Protein 1MTP (pdb70)

Radius of gyration: 20.36 Å; Cα contacts (8 Å, |Δi|>4): 878; chains: 2; bounding box: 37×37×62 Å

Organism: Thermobifida fusca (strain YX) (NCBI:txid269800)

CATH classification: 3.30.497.10 (+1 more: 2.30.39.10)

Structure (mmCIF, N/CA/C/O backbone):
data_1MTP
#
_entry.id   1MTP
#
_cell.length_a   41.936
_cell.length_b   65.595
_cell.length_c   124.737
_cell.angle_alpha   90.00
_cell.angle_beta   90.00
_cell.angle_gamma   90.00
#
_symmetry.space_group_name_H-M   'P 21 21 21'
#
loop_
_entity.id
_entity.type
_entity.pdbx_description
1 polymer 'Serine Proteinase Inhibitor (SERPIN), Chain A'
2 polymer 'Serine Proteinase Inhibitor (SERPIN), Chain B'
3 water water
#
loop_
_atom_site.group_PDB
_atom_site.id
_atom_site.type_symbol
_atom_site.label_atom_id
_atom_site.label_alt_id
_atom_site.label_comp_id
_atom_site.label_asym_id
_atom_site.label_entity_id
_atom_site.label_seq_id
_atom_site.pdbx_PDB_ins_code
_atom_site.Cartn_x
_atom_site.Cartn_y
_atom_site.Cartn_z
_atom_site.occupancy
_atom_site.B_iso_or_equiv
_atom_site.auth_seq_id
_atom_site.auth_comp_id
_atom_site.auth_asym_id
_atom_site.auth_atom_id
_atom_site.pdbx_PDB_model_num
ATOM 1 N N . GLY A 1 3 ? 8.761 54.206 28.725 1.00 31.93 5 GLY A N 1
ATOM 2 C CA . GLY A 1 3 ? 9.197 53.473 27.505 1.00 29.09 5 GLY A CA 1
ATOM 3 C C . GLY A 1 3 ? 10.549 52.808 27.674 1.00 27.99 5 GLY A C 1
ATOM 4 O O . GLY A 1 3 ? 11.233 53.020 28.674 1.00 29.46 5 GLY A O 1
ATOM 5 N N .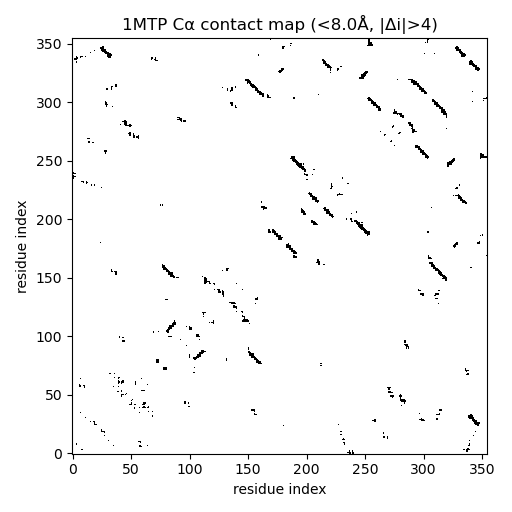 GLY A 1 4 ? 10.933 51.996 26.695 1.00 25.43 6 GLY A N 1
ATOM 6 C CA . GLY A 1 4 ? 12.212 51.316 26.762 1.00 21.35 6 GLY A CA 1
ATOM 7 C C . GLY A 1 4 ? 13.331 52.140 26.150 1.00 18.54 6 GLY A C 1
ATOM 8 O O . GLY A 1 4 ? 13.092 53.010 25.310 1.00 18.27 6 GLY A O 1
ATOM 9 N N . PHE A 1 5 ? 14.559 51.862 26.568 1.00 15.42 7 PHE A N 1
ATOM 10 C CA . PHE A 1 5 ? 15.719 52.579 26.061 1.00 13.87 7 PHE A CA 1
ATOM 11 C C . PHE A 1 5 ? 16.251 51.970 24.772 1.00 13.84 7 PHE A C 1
ATOM 12 O O . PHE A 1 5 ? 17.199 52.484 24.177 1.00 15.36 7 PHE A O 1
ATOM 20 N N . LEU A 1 6 ? 15.635 50.879 24.337 1.00 12.54 8 LEU A N 1
ATOM 21 C CA . LEU A 1 6 ? 16.058 50.209 23.114 1.00 11.24 8 LEU A CA 1
ATOM 22 C C . LEU A 1 6 ? 14.990 50.305 22.028 1.00 11.25 8 LEU A C 1
ATOM 23 O O . LEU A 1 6 ? 13.798 50.357 22.326 1.00 12.40 8 LEU A O 1
ATOM 28 N N . ARG A 1 7 ? 15.427 50.348 20.773 1.00 10.14 9 ARG A N 1
ATOM 29 C CA . ARG A 1 7 ? 14.500 50.400 19.648 1.00 11.03 9 ARG A CA 1
ATOM 30 C C . ARG A 1 7 ? 13.648 49.138 19.772 1.00 11.33 9 ARG A C 1
ATOM 31 O O . ARG A 1 7 ? 14.179 48.029 19.837 1.00 11.19 9 ARG A O 1
ATOM 39 N N . ASP A 1 8 ? 12.329 49.312 19.810 1.00 11.76 10 ASP A N 1
ATOM 40 C CA . ASP A 1 8 ? 11.411 48.191 19.981 1.00 12.96 10 ASP A CA 1
ATOM 41 C C . ASP A 1 8 ? 11.627 46.961 19.101 1.00 10.56 10 ASP A C 1
ATOM 42 O O . ASP A 1 8 ? 11.792 45.856 19.625 1.00 11.83 10 ASP A O 1
ATOM 47 N N . ASP A 1 9 ? 11.628 47.125 17.780 1.00 10.31 11 ASP A N 1
ATOM 48 C CA . ASP A 1 9 ? 11.807 45.952 16.930 1.00 9.83 11 ASP A CA 1
ATOM 49 C C . ASP A 1 9 ? 13.160 45.281 17.128 1.00 9.46 11 ASP A C 1
ATOM 50 O O . ASP A 1 9 ? 13.274 44.060 16.997 1.00 9.11 11 ASP A O 1
ATOM 55 N N . HIS A 1 10 ? 14.171 46.072 17.474 1.00 9.51 12 HIS A N 1
ATOM 56 C CA . HIS A 1 10 ? 15.515 45.548 17.702 1.00 9.18 12 HIS A CA 1
ATOM 57 C C . HIS A 1 10 ? 15.547 44.738 19.002 1.00 9.55 12 HIS A C 1
ATOM 58 O O . HIS A 1 10 ? 16.181 43.686 19.070 1.00 9.71 12 HIS A O 1
ATOM 65 N N . LEU A 1 11 ? 14.854 45.228 20.028 1.00 9.22 13 LEU A N 1
ATOM 66 C CA . LEU A 1 11 ? 14.797 44.529 21.309 1.00 9.68 13 LEU A CA 1
ATOM 67 C C . LEU A 1 11 ? 14.058 43.203 21.157 1.00 9.91 13 LEU A C 1
ATOM 68 O O . LEU A 1 11 ? 14.479 42.180 21.699 1.00 9.44 13 LEU A O 1
ATOM 73 N N . GLU A 1 12 ? 12.950 43.223 20.423 1.00 10.14 14 GLU A N 1
ATOM 74 C CA . GLU A 1 12 ? 12.177 42.004 20.198 1.00 11.45 14 GLU A CA 1
ATOM 75 C C . GLU A 1 12 ? 13.049 40.991 19.459 1.00 10.77 14 GLU A C 1
ATOM 76 O O . GLU A 1 12 ? 13.114 39.818 19.831 1.00 11.96 14 GLU A O 1
ATOM 82 N N . PHE A 1 13 ? 13.719 41.454 18.408 1.00 10.30 15 PHE A N 1
ATOM 83 C CA . PHE A 1 13 ? 14.610 40.605 17.624 1.00 9.16 15 PHE A CA 1
ATOM 84 C C . PHE A 1 13 ? 15.684 39.986 18.521 1.00 9.08 15 PHE A C 1
ATOM 85 O O . PHE A 1 13 ? 15.909 38.774 18.507 1.00 8.89 15 PHE A O 1
ATOM 93 N N . ALA A 1 14 ? 16.346 40.837 19.297 1.00 9.70 16 ALA A N 1
ATOM 94 C CA . ALA A 1 14 ? 17.419 40.402 20.181 1.00 9.81 16 ALA A CA 1
ATOM 95 C C . ALA A 1 14 ? 17.017 39.335 21.190 1.00 9.42 16 ALA A C 1
ATOM 96 O O . ALA A 1 14 ? 17.683 38.302 21.299 1.00 10.10 16 ALA A O 1
ATOM 98 N N . LEU A 1 15 ? 15.942 39.576 21.935 1.00 10.00 17 LEU A N 1
ATOM 99 C CA . LEU A 1 15 ? 15.516 38.605 22.934 1.00 10.11 17 LEU A CA 1
ATOM 100 C C . LEU A 1 15 ? 14.860 37.365 22.341 1.00 10.58 17 LEU A C 1
ATOM 101 O O . LEU A 1 15 ? 14.777 36.331 23.000 1.00 11.78 17 LEU A O 1
ATOM 106 N N . HIS A 1 16 ? 14.396 37.466 21.100 1.00 10.44 18 HIS A N 1
ATOM 107 C CA . HIS A 1 16 ? 13.818 36.314 20.416 1.00 11.18 18 HIS A CA 1
ATOM 108 C C . HIS A 1 16 ? 14.984 35.351 20.183 1.00 11.19 18 HIS A C 1
ATOM 109 O O . HIS A 1 16 ? 14.954 34.199 20.619 1.00 11.05 18 HIS A O 1
ATOM 116 N N . LEU A 1 17 ? 16.021 35.831 19.503 1.00 10.87 19 LEU A N 1
ATOM 117 C CA . LEU A 1 17 ? 17.177 34.986 19.234 1.00 10.94 19 LEU A CA 1
ATOM 118 C C . LEU A 1 17 ? 17.904 34.585 20.508 1.00 9.93 19 LEU A C 1
ATOM 119 O O . LEU A 1 17 ? 18.386 33.458 20.621 1.00 10.46 19 LEU A O 1
ATOM 124 N N . HIS A 1 18 ? 17.986 35.501 21.468 1.00 11.01 20 HIS A N 1
ATOM 125 C CA . HIS A 1 18 ? 18.683 35.189 22.703 1.00 11.05 20 HIS A CA 1
ATOM 126 C C . HIS A 1 18 ? 18.061 33.990 23.400 1.00 11.01 20 HIS A C 1
ATOM 127 O O . HIS A 1 18 ? 18.774 33.133 23.920 1.00 11.52 20 HIS A O 1
ATOM 134 N N . ARG A 1 19 ? 16.733 33.936 23.406 1.00 10.74 21 ARG A N 1
ATOM 135 C CA . ARG A 1 19 ? 16.014 32.835 24.035 1.00 11.57 21 ARG A CA 1
ATOM 136 C C . ARG A 1 19 ? 16.391 31.511 23.374 1.00 11.87 21 ARG A C 1
ATOM 137 O O . ARG A 1 19 ? 16.673 30.531 24.058 1.00 11.08 21 ARG A O 1
ATOM 145 N N . ARG A 1 20 ? 16.406 31.488 22.044 1.00 10.70 22 ARG A N 1
ATOM 146 C CA . ARG A 1 20 ? 16.755 30.270 21.317 1.00 11.23 22 ARG A CA 1
ATOM 147 C C . ARG A 1 20 ? 18.198 29.860 21.581 1.00 11.63 22 ARG A C 1
ATOM 148 O O . ARG A 1 20 ? 18.499 28.675 21.712 1.00 11.62 22 ARG A O 1
ATOM 156 N N . LEU A 1 21 ? 19.091 30.840 21.655 1.00 11.47 23 LEU A N 1
ATOM 157 C CA . LEU A 1 21 ? 20.497 30.559 21.912 1.00 12.08 23 LEU A CA 1
ATOM 158 C C . LEU A 1 21 ? 20.674 29.984 23.312 1.00 12.41 23 LEU A C 1
ATOM 159 O O . LEU A 1 21 ? 21.391 29.002 23.505 1.00 12.59 23 LEU A O 1
ATOM 164 N N . ALA A 1 22 ? 20.007 30.594 24.286 1.00 11.29 24 ALA A N 1
ATOM 165 C CA . ALA A 1 22 ? 20.105 30.148 25.672 1.00 12.84 24 ALA A CA 1
ATOM 166 C C . ALA A 1 22 ? 19.543 28.746 25.883 1.00 13.65 24 ALA A C 1
ATOM 167 O O . ALA A 1 22 ? 20.085 27.970 26.669 1.00 14.23 24 ALA A O 1
ATOM 169 N N . GLU A 1 23 ? 18.461 28.422 25.181 1.00 13.47 25 GLU A N 1
ATOM 170 C CA . GLU A 1 23 ? 17.836 27.110 25.319 1.00 15.07 25 GLU A CA 1
ATOM 171 C C . GLU A 1 23 ? 18.631 26.009 24.626 1.00 15.19 25 GLU A C 1
ATOM 172 O O . GLU A 1 23 ? 18.404 24.826 24.879 1.00 16.42 25 GLU A O 1
ATOM 178 N N . ALA A 1 24 ? 19.564 26.396 23.761 1.00 14.75 26 ALA A N 1
ATOM 179 C CA . ALA A 1 24 ? 20.376 25.431 23.023 1.00 14.90 26 ALA A CA 1
ATOM 180 C C . ALA A 1 24 ? 21.656 25.003 23.738 1.00 14.84 26 ALA A C 1
ATOM 181 O O . ALA A 1 24 ? 22.240 23.976 23.398 1.00 16.16 26 ALA A O 1
ATOM 183 N N . VAL A 1 25 ? 22.103 25.791 24.712 1.00 15.09 27 VAL A N 1
ATOM 184 C CA . VAL A 1 25 ? 23.311 25.448 25.458 1.00 15.20 27 VAL A CA 1
ATOM 185 C C . VAL A 1 25 ? 22.928 24.808 26.790 1.00 14.70 27 VAL A C 1
ATOM 186 O O . VAL A 1 25 ? 21.872 25.099 27.348 1.00 15.14 27 VAL A O 1
ATOM 190 N N . PRO A 1 26 ? 23.785 23.923 27.317 1.00 15.38 28 PRO A N 1
ATOM 191 C CA . PRO A 1 26 ? 23.524 23.232 28.581 1.00 15.98 28 PRO A CA 1
ATOM 192 C C . PRO A 1 26 ? 23.654 24.043 29.864 1.00 15.57 28 PRO A C 1
ATOM 193 O O . PRO A 1 26 ? 23.141 23.637 30.905 1.00 16.17 28 PRO A O 1
ATOM 197 N N . ASP A 1 27 ? 24.325 25.188 29.789 1.00 13.87 29 ASP A N 1
ATOM 198 C CA . ASP A 1 27 ? 24.528 26.016 30.971 1.00 13.31 29 ASP A CA 1
ATOM 199 C C . ASP A 1 27 ? 23.881 27.390 30.864 1.00 11.79 29 ASP A C 1
ATOM 200 O O . ASP A 1 27 ? 24.083 28.243 31.730 1.00 12.56 29 ASP A O 1
ATOM 205 N N . GLY A 1 28 ? 23.116 27.597 29.798 1.00 11.15 30 GLY A N 1
ATOM 206 C CA . GLY A 1 28 ? 22.445 28.869 29.592 1.00 12.28 30 GLY A CA 1
ATOM 207 C C . GLY A 1 28 ? 23.373 30.047 29.359 1.00 12.12 30 GLY A C 1
ATOM 208 O O . GLY A 1 28 ? 22.915 31.190 29.312 1.00 13.89 30 GLY A O 1
ATOM 209 N N . GLU A 1 29 ? 24.668 29.786 29.196 1.00 11.77 31 GLU A N 1
ATOM 210 C CA . GLU A 1 29 ? 25.631 30.866 28.988 1.00 10.42 31 GLU A CA 1
ATOM 211 C C . GLU A 1 29 ? 25.755 31.277 27.528 1.00 10.29 31 GLU A C 1
ATOM 212 O O . GLU A 1 29 ? 26.045 30.454 26.658 1.00 9.99 31 GLU A O 1
ATOM 218 N N . VAL A 1 30 ? 25.557 32.567 27.275 1.00 10.24 32 VAL A N 1
ATOM 219 C CA . VAL A 1 30 ? 25.609 33.101 25.921 1.00 9.57 32 VAL A CA 1
ATOM 220 C C . VAL A 1 30 ? 26.168 34.520 25.866 1.00 9.18 32 VAL A C 1
ATOM 221 O O . VAL A 1 30 ? 25.922 35.323 26.758 1.00 9.99 32 VAL A O 1
ATOM 225 N N . ILE A 1 31 ? 26.942 34.810 24.827 1.00 9.01 33 ILE A N 1
ATOM 226 C CA . ILE A 1 31 ? 27.438 36.164 24.609 1.00 8.38 33 ILE A CA 1
ATOM 227 C C . ILE A 1 31 ? 27.445 36.380 23.102 1.00 7.65 33 ILE A C 1
ATOM 228 O O . ILE A 1 31 ? 27.966 35.558 22.341 1.00 7.69 33 ILE A O 1
ATOM 233 N N . TRP A 1 32 ? 26.813 37.464 22.673 1.00 7.95 34 TRP A N 1
ATOM 234 C CA . TRP A 1 32 ? 26.760 37.804 21.260 1.00 7.55 34 TRP A CA 1
ATOM 235 C C . TRP A 1 32 ? 26.456 39.282 21.114 1.00 8.19 34 TRP A C 1
ATOM 236 O O . TRP A 1 32 ? 26.204 39.974 22.103 1.00 8.36 34 TRP A O 1
ATOM 247 N N . SER A 1 33 ? 26.495 39.768 19.880 1.00 7.41 35 SER A N 1
ATOM 248 C CA . SER A 1 33 ? 26.220 41.170 19.615 1.00 7.75 35 SER A CA 1
ATOM 249 C C . SER A 1 33 ? 25.017 41.353 18.705 1.00 6.95 35 SER A C 1
ATOM 250 O O . SER A 1 33 ? 25.108 41.145 17.493 1.00 8.47 35 SER A O 1
ATOM 253 N N . PRO A 1 34 ? 23.865 41.731 19.279 1.00 6.68 36 PRO A N 1
ATOM 254 C CA . PRO A 1 34 ? 22.677 41.931 18.446 1.00 7.11 36 PRO A CA 1
ATOM 255 C C . PRO A 1 34 ? 22.962 42.992 17.385 1.00 7.71 36 PRO A C 1
ATOM 256 O O . PRO A 1 34 ? 22.491 42.890 16.252 1.00 7.78 36 PRO A O 1
ATOM 260 N N . TYR A 1 35 ? 23.730 44.014 17.755 1.00 8.01 37 TYR A N 1
ATOM 261 C CA . TYR A 1 35 ? 24.068 45.059 16.799 1.00 7.39 37 TYR A CA 1
ATOM 262 C C . TYR A 1 35 ? 24.738 44.483 15.559 1.00 7.85 37 TYR A C 1
ATOM 263 O O . TYR A 1 35 ? 24.327 44.764 14.435 1.00 8.09 37 TYR A O 1
ATOM 272 N N . SER A 1 36 ? 25.775 43.678 15.768 1.00 7.93 38 SER A N 1
ATOM 273 C CA . SER A 1 36 ? 26.524 43.115 14.652 1.00 7.27 38 SER A CA 1
ATOM 274 C C . SER A 1 36 ? 25.705 42.173 13.779 1.00 8.08 38 SER A C 1
ATOM 275 O O . SER A 1 36 ? 25.753 42.262 12.551 1.00 8.62 38 SER A O 1
ATOM 278 N N . VAL A 1 37 ? 24.954 41.272 14.403 1.00 7.66 39 VAL A N 1
ATOM 279 C CA . VAL A 1 37 ? 24.140 40.338 13.638 1.00 8.29 39 VAL A CA 1
ATOM 280 C C . VAL A 1 37 ? 23.025 41.078 12.900 1.00 8.34 39 VAL A C 1
ATOM 281 O O . VAL A 1 37 ? 22.760 40.795 11.734 1.00 8.43 39 VAL A O 1
ATOM 285 N N . ALA A 1 38 ? 22.384 42.029 13.576 1.00 8.59 40 ALA A N 1
ATOM 286 C CA . ALA A 1 38 ? 21.304 42.799 12.964 1.00 8.64 40 ALA A CA 1
ATOM 287 C C . ALA A 1 38 ? 21.819 43.636 11.796 1.00 8.82 40 ALA A C 1
ATOM 288 O O . ALA A 1 38 ? 21.119 43.815 10.797 1.00 8.48 40 ALA A O 1
ATOM 290 N N . CYS A 1 39 ? 23.036 44.161 11.917 1.00 7.60 41 CYS A N 1
ATOM 291 C CA . CYS A 1 39 ? 23.607 44.955 10.833 1.00 7.67 41 CYS A CA 1
ATOM 292 C C . CYS A 1 39 ? 23.807 44.065 9.607 1.00 7.76 41 CYS A C 1
ATOM 293 O O . CYS A 1 39 ? 23.434 44.428 8.491 1.00 6.88 41 CYS A O 1
ATOM 296 N N . ALA A 1 40 ? 24.394 42.892 9.820 1.00 8.07 42 ALA A N 1
ATOM 297 C CA . ALA A 1 40 ? 24.629 41.959 8.726 1.00 7.82 42 ALA A CA 1
ATOM 298 C C . ALA A 1 40 ? 23.311 41.529 8.078 1.00 7.71 42 ALA A C 1
ATOM 299 O O . ALA A 1 40 ? 23.174 41.565 6.856 1.00 8.30 42 ALA A O 1
ATOM 301 N N . LEU A 1 41 ? 22.345 41.121 8.897 1.00 8.02 43 LEU A N 1
ATOM 302 C CA . LEU A 1 41 ? 21.047 40.692 8.378 1.00 7.66 43 LEU A CA 1
ATOM 303 C C . LEU A 1 41 ? 20.306 41.835 7.693 1.00 8.09 43 LEU A C 1
ATOM 304 O O . LEU A 1 41 ? 19.629 41.625 6.687 1.00 8.31 43 LEU A O 1
ATOM 309 N N . GLY A 1 42 ? 20.428 43.038 8.243 1.00 7.15 44 GLY A N 1
ATOM 310 C CA . GLY A 1 42 ? 19.769 44.186 7.649 1.00 7.54 44 GLY A CA 1
ATOM 311 C C . GLY A 1 42 ? 20.351 44.513 6.287 1.00 7.34 44 GLY A C 1
ATOM 312 O O . GLY A 1 42 ? 19.620 44.824 5.343 1.00 7.57 44 GLY A O 1
ATOM 313 N N . VAL A 1 43 ? 21.675 44.456 6.180 1.00 7.97 45 VAL A N 1
ATOM 314 C CA . VAL A 1 43 ? 22.330 44.734 4.912 1.00 8.15 45 VAL A CA 1
ATOM 315 C C . VAL A 1 43 ? 21.905 43.680 3.887 1.00 7.63 45 VAL A C 1
ATOM 316 O O . VAL A 1 43 ? 21.636 44.006 2.731 1.00 8.30 45 VAL A O 1
ATOM 320 N N . LEU A 1 44 ? 21.828 42.420 4.308 1.00 8.02 46 LEU A N 1
ATOM 321 C CA . LEU A 1 44 ? 21.399 41.365 3.394 1.00 7.85 46 LEU A CA 1
ATOM 322 C C . LEU A 1 44 ? 19.952 41.612 2.965 1.00 8.41 46 LEU A C 1
ATOM 323 O O . LEU A 1 44 ? 19.598 41.409 1.804 1.00 9.56 46 LEU A O 1
ATOM 328 N N . ALA A 1 45 ? 19.118 42.056 3.901 1.00 9.80 47 ALA A N 1
ATOM 329 C CA . ALA A 1 45 ? 17.717 42.339 3.594 1.00 9.14 47 ALA A CA 1
ATOM 330 C C . ALA A 1 45 ? 17.615 43.469 2.570 1.00 9.63 47 ALA A C 1
ATOM 331 O O . ALA A 1 45 ? 16.682 43.506 1.761 1.00 9.16 47 ALA A O 1
ATOM 333 N N . ALA A 1 46 ? 18.573 44.392 2.611 1.00 8.58 48 ALA A N 1
ATOM 334 C CA . ALA A 1 46 ? 18.595 45.519 1.684 1.00 8.40 48 ALA A CA 1
ATOM 335 C C . ALA A 1 46 ? 18.897 45.052 0.264 1.00 10.40 48 ALA A C 1
ATOM 336 O O . ALA A 1 46 ? 18.654 45.775 -0.700 1.00 12.99 48 ALA A O 1
ATOM 338 N N . GLY A 1 47 ? 19.434 43.843 0.139 1.00 9.52 49 GLY A N 1
ATOM 339 C CA . GLY A 1 47 ? 19.740 43.313 -1.176 1.00 9.99 49 GLY A CA 1
ATOM 340 C C . GLY A 1 47 ? 18.840 42.142 -1.530 1.00 9.77 49 GLY A C 1
ATOM 341 O O . GLY A 1 47 ? 19.019 41.509 -2.566 1.00 9.34 49 GLY A O 1
ATOM 342 N N . ALA A 1 48 ? 17.893 41.837 -0.671 1.00 10.20 50 ALA A N 1
ATOM 343 C CA . ALA A 1 48 ? 17.004 40.692 -0.874 1.00 9.89 50 ALA A CA 1
ATOM 344 C C . ALA A 1 48 ? 15.607 41.069 -1.392 1.00 10.32 50 ALA A C 1
ATOM 345 O O . ALA A 1 48 ? 15.105 42.150 -1.124 1.00 9.64 50 ALA A O 1
ATOM 347 N N . ARG A 1 49 ? 14.993 40.144 -2.140 1.00 9.56 51 ARG A N 1
ATOM 348 C CA . ARG A 1 49 ? 13.674 40.315 -2.740 1.00 11.60 51 ARG A CA 1
ATOM 349 C C . ARG A 1 49 ? 12.686 39.284 -2.211 1.00 11.34 51 ARG A C 1
ATOM 350 O O . ARG A 1 49 ? 13.020 38.504 -1.322 1.00 10.69 51 ARG A O 1
ATOM 358 N N . ALA A 1 50 ? 11.484 39.274 -2.778 1.00 12.17 52 ALA A N 1
ATOM 359 C CA . ALA A 1 50 ? 10.367 38.369 -2.438 1.00 11.87 52 ALA A CA 1
ATOM 360 C C . ALA A 1 50 ? 10.361 37.754 -1.010 1.00 11.47 52 ALA A C 1
ATOM 361 O O . ALA A 1 50 ? 10.534 38.455 -0.015 1.00 11.14 52 ALA A O 1
ATOM 363 N N . THR A 1 51 ? 10.157 36.440 -0.945 1.00 12.57 53 THR A N 1
ATOM 364 C CA . THR A 1 51 ? 10.094 35.730 0.329 1.00 11.83 53 THR A CA 1
ATOM 365 C C . THR A 1 51 ? 11.393 35.793 1.127 1.00 11.57 53 THR A C 1
ATOM 366 O O . THR A 1 51 ? 11.373 35.765 2.358 1.00 12.54 53 THR A O 1
ATOM 370 N N . THR A 1 52 ? 12.523 35.869 0.433 1.00 10.30 54 THR A N 1
ATOM 371 C CA . THR A 1 52 ? 13.807 35.946 1.117 1.00 10.12 54 THR A CA 1
ATOM 372 C C . THR A 1 52 ? 13.819 37.207 1.968 1.00 10.65 54 THR A C 1
ATOM 373 O O . THR A 1 52 ? 14.227 37.182 3.131 1.00 10.09 54 THR A O 1
ATOM 377 N N . ARG A 1 53 ? 13.358 38.307 1.383 1.00 10.07 55 ARG A N 1
ATOM 378 C CA . ARG A 1 53 ? 13.297 39.573 2.097 1.00 9.95 55 ARG A CA 1
ATOM 379 C C . ARG A 1 53 ? 12.221 39.587 3.181 1.00 11.26 55 ARG A C 1
ATOM 380 O O . ARG A 1 53 ? 12.468 40.068 4.285 1.00 10.82 55 ARG A O 1
ATOM 388 N N . THR A 1 54 ? 11.034 39.063 2.886 1.00 12.33 56 THR A N 1
ATOM 389 C CA . THR A 1 54 ? 9.973 39.078 3.889 1.00 12.60 56 THR A CA 1
ATOM 390 C C . THR A 1 54 ? 10.346 38.266 5.128 1.00 12.03 56 THR A C 1
ATOM 391 O O . THR A 1 54 ? 9.994 38.637 6.245 1.00 12.84 56 THR A O 1
ATOM 395 N N . GLU A 1 55 ? 11.068 37.165 4.940 1.00 11.13 57 GLU A N 1
ATOM 396 C CA . GLU A 1 55 ? 11.480 36.357 6.083 1.00 11.34 57 GLU A CA 1
ATOM 397 C C . GLU A 1 55 ? 12.425 37.164 6.967 1.00 11.45 57 GLU A C 1
ATOM 398 O O . GLU A 1 55 ? 12.331 37.122 8.194 1.00 11.23 57 GLU A O 1
ATOM 404 N N . LEU A 1 56 ? 13.329 37.910 6.340 1.00 10.20 58 LEU A N 1
ATOM 405 C CA . LEU A 1 56 ? 14.273 38.728 7.094 1.00 10.27 58 LEU A CA 1
ATOM 406 C C . LEU A 1 56 ? 13.575 39.895 7.786 1.00 10.99 58 LEU A C 1
ATOM 407 O O . LEU A 1 56 ? 13.851 40.187 8.947 1.00 10.47 58 LEU A O 1
ATOM 412 N N . THR A 1 57 ? 12.671 40.565 7.079 1.00 11.46 59 THR A N 1
ATOM 413 C CA . THR A 1 57 ? 11.974 41.694 7.676 1.00 12.77 59 THR A CA 1
ATOM 414 C C . THR A 1 57 ? 11.079 41.236 8.828 1.00 12.32 59 THR A C 1
ATOM 415 O O . THR A 1 57 ? 10.875 41.972 9.793 1.00 13.92 59 THR A O 1
ATOM 419 N N . THR A 1 58 ? 10.557 40.016 8.743 1.00 12.75 60 THR A N 1
ATOM 420 C CA . THR A 1 58 ? 9.715 39.500 9.818 1.00 12.26 60 THR A CA 1
ATOM 421 C C . THR A 1 58 ? 10.566 39.244 11.063 1.00 12.09 60 THR A C 1
ATOM 422 O O . THR A 1 58 ? 10.164 39.582 12.177 1.00 12.30 60 THR A O 1
ATOM 426 N N . LEU A 1 59 ? 11.741 38.654 10.876 1.00 11.98 61 LEU A N 1
ATOM 427 C CA . LEU A 1 59 ? 12.623 38.378 12.009 1.00 11.82 61 LEU A CA 1
ATOM 428 C C . LEU A 1 59 ? 13.110 39.678 12.647 1.00 11.02 61 LEU A C 1
ATOM 429 O O . LEU A 1 59 ? 13.123 39.812 13.870 1.00 10.81 61 LEU A O 1
ATOM 434 N N . LEU A 1 60 ? 13.510 40.637 11.816 1.00 10.11 62 LEU A N 1
ATOM 435 C CA . LEU A 1 60 ? 13.995 41.920 12.316 1.00 9.34 62 LEU A CA 1
ATOM 436 C C . LEU A 1 60 ? 12.851 42.789 12.839 1.00 10.16 62 LEU A C 1
ATOM 437 O O . LEU A 1 60 ? 13.061 43.692 13.652 1.00 10.11 62 LEU A O 1
ATOM 442 N N . GLY A 1 61 ? 11.639 42.507 12.370 1.00 10.83 63 GLY A N 1
ATOM 443 C CA . GLY A 1 61 ? 10.480 43.269 12.801 1.00 11.74 63 GLY A CA 1
ATOM 444 C C . GLY A 1 61 ? 10.376 44.608 12.097 1.00 11.08 63 GLY A C 1
ATOM 445 O O . GLY A 1 61 ? 9.645 45.493 12.537 1.00 12.99 63 GLY A O 1
ATOM 446 N N . THR A 1 62 ? 11.101 44.753 10.991 1.00 11.13 64 THR A N 1
ATOM 447 C CA . THR A 1 62 ? 11.099 45.998 10.230 1.00 11.76 64 THR A CA 1
ATOM 448 C C . THR A 1 62 ? 11.903 45.851 8.945 1.00 11.68 64 THR A C 1
ATOM 449 O O . THR A 1 62 ? 12.698 44.920 8.813 1.00 12.78 64 THR A O 1
ATOM 453 N N . ASP A 1 63 ? 11.678 46.751 7.989 1.00 11.89 65 ASP A N 1
ATOM 454 C CA . ASP A 1 63 ? 12.460 46.719 6.761 1.00 11.56 65 ASP A CA 1
ATOM 455 C C . ASP A 1 63 ? 13.822 47.256 7.207 1.00 10.89 65 ASP A C 1
ATOM 456 O O . ASP A 1 63 ? 13.913 47.969 8.210 1.00 10.81 65 ASP A O 1
ATOM 461 N N . PRO A 1 64 ? 14.893 46.937 6.469 1.00 10.18 66 PRO A N 1
ATOM 462 C CA . PRO A 1 64 ? 16.242 47.385 6.838 1.00 9.81 66 PRO A CA 1
ATOM 463 C C . PRO A 1 64 ? 16.588 48.864 6.985 1.00 10.12 66 PRO A C 1
ATOM 464 O O . PRO A 1 64 ? 17.332 49.230 7.897 1.00 10.55 66 PRO A O 1
ATOM 468 N N . ALA A 1 65 ? 16.059 49.713 6.110 1.00 9.99 67 ALA A N 1
ATOM 469 C CA . ALA A 1 65 ? 16.385 51.136 6.141 1.00 11.95 67 ALA A CA 1
ATOM 470 C C . ALA A 1 65 ? 16.371 51.821 7.508 1.00 11.73 67 ALA A C 1
ATOM 471 O O . ALA A 1 65 ? 17.406 52.300 7.969 1.00 13.15 67 ALA A O 1
ATOM 473 N N . PRO A 1 66 ? 15.207 51.875 8.178 1.00 11.70 68 PRO A N 1
ATOM 474 C CA . PRO A 1 66 ? 15.170 52.534 9.489 1.00 11.67 68 PRO A CA 1
ATOM 475 C C . PRO A 1 66 ? 16.056 51.873 10.539 1.00 10.86 68 PRO A C 1
ATOM 476 O O . PRO A 1 66 ? 16.609 52.547 11.411 1.00 11.80 68 PRO A O 1
ATOM 480 N N . LEU A 1 67 ? 16.192 50.555 10.454 1.00 10.95 69 LEU A N 1
ATOM 481 C CA . LEU A 1 67 ? 17.020 49.828 11.408 1.00 10.26 69 LEU A CA 1
ATOM 482 C C . LEU A 1 67 ? 18.497 50.156 11.233 1.00 9.53 69 LEU A C 1
ATOM 483 O O . LEU A 1 67 ? 19.191 50.474 12.199 1.00 9.64 69 LEU A O 1
ATOM 488 N N . LEU A 1 68 ? 18.981 50.071 9.998 1.00 8.85 70 LEU A N 1
ATOM 489 C CA . LEU A 1 68 ? 20.383 50.356 9.729 1.00 8.63 70 LEU A CA 1
ATOM 490 C C . LEU A 1 68 ? 20.748 51.798 10.091 1.00 9.01 70 LEU A C 1
ATOM 491 O O . LEU A 1 68 ? 21.843 52.059 10.592 1.00 9.38 70 LEU A O 1
ATOM 496 N N . ALA A 1 69 ? 19.833 52.733 9.854 1.00 9.23 71 ALA A N 1
ATOM 497 C CA . ALA A 1 69 ? 20.100 54.128 10.191 1.00 9.51 71 ALA A CA 1
ATOM 498 C C . ALA A 1 69 ? 20.279 54.247 11.703 1.00 9.72 71 ALA A C 1
ATOM 499 O O . ALA A 1 69 ? 21.190 54.930 12.181 1.00 9.69 71 ALA A O 1
ATOM 501 N N . ALA A 1 70 ? 19.410 53.573 12.452 1.00 9.70 72 ALA A N 1
ATOM 502 C CA . ALA A 1 70 ? 19.470 53.602 13.909 1.00 9.80 72 ALA A CA 1
ATOM 503 C C . ALA A 1 70 ? 20.740 52.925 14.416 1.00 10.22 72 ALA A C 1
ATOM 504 O O . ALA A 1 70 ? 21.396 53.430 15.324 1.00 11.21 72 ALA A O 1
ATOM 506 N N . LEU A 1 71 ? 21.086 51.783 13.830 1.00 9.56 73 LEU A N 1
ATOM 507 C CA . LEU A 1 71 ? 22.286 51.071 14.251 1.00 9.82 73 LEU A CA 1
ATOM 508 C C . LEU A 1 71 ? 23.539 51.898 13.964 1.00 9.38 73 LEU A C 1
ATOM 509 O O . LEU A 1 71 ? 24.469 51.920 14.771 1.00 9.17 73 LEU A O 1
ATOM 514 N N . ASP A 1 72 ? 23.566 52.574 12.817 1.00 9.11 74 ASP A N 1
ATOM 515 C CA . ASP A 1 72 ? 24.716 53.408 12.465 1.00 9.36 74 ASP A CA 1
ATOM 516 C C . ASP A 1 72 ? 24.928 54.494 13.514 1.00 9.97 74 ASP A C 1
ATOM 517 O O . ASP A 1 72 ? 26.049 54.726 13.963 1.00 10.15 74 ASP A O 1
ATOM 522 N N . ARG A 1 73 ? 23.849 55.171 13.894 1.00 10.61 75 ARG A N 1
ATOM 523 C CA . ARG A 1 73 ? 23.944 56.233 14.889 1.00 12.21 75 ARG A CA 1
ATOM 524 C C . ARG A 1 73 ? 24.441 55.701 16.229 1.00 11.06 75 ARG A C 1
ATOM 525 O O . ARG A 1 73 ? 25.164 56.388 16.950 1.00 11.02 75 ARG A O 1
ATOM 533 N N . ALA A 1 74 ? 24.066 54.470 16.553 1.00 10.46 76 ALA A N 1
ATOM 534 C CA . ALA A 1 74 ? 24.458 53.876 17.822 1.00 10.99 76 ALA A CA 1
ATOM 535 C C . ALA A 1 74 ? 25.952 53.612 17.964 1.00 9.59 76 ALA A C 1
ATOM 536 O O . ALA A 1 74 ? 26.446 53.445 19.079 1.00 10.18 76 ALA A O 1
ATOM 538 N N . VAL A 1 75 ? 26.675 53.585 16.848 1.00 10.11 77 VAL A N 1
ATOM 539 C CA . VAL A 1 75 ? 28.109 53.309 16.898 1.00 9.42 77 VAL A CA 1
ATOM 540 C C . VAL A 1 75 ? 29.006 54.431 16.389 1.00 9.72 77 VAL A C 1
ATOM 541 O O . VAL A 1 75 ? 30.202 54.223 16.167 1.00 10.16 77 VAL A O 1
ATOM 545 N N . THR A 1 76 ? 28.443 55.620 16.220 1.00 9.90 78 THR A N 1
ATOM 546 C CA . THR A 1 76 ? 29.221 56.757 15.739 1.00 11.04 78 THR A CA 1
ATOM 547 C C . THR A 1 76 ? 29.311 57.884 16.767 1.00 10.52 78 THR A C 1
ATOM 548 O O . THR A 1 76 ? 28.628 57.864 17.791 1.00 11.72 78 THR A O 1
ATOM 552 N N . ASP A 1 77 ? 30.187 58.845 16.480 1.00 11.38 79 ASP A N 1
ATOM 553 C CA . ASP A 1 77 ? 30.410 60.035 17.304 1.00 11.57 79 ASP A CA 1
ATOM 554 C C . ASP A 1 77 ? 31.226 59.889 18.588 1.00 13.03 79 ASP A C 1
ATOM 555 O O . ASP A 1 77 ? 31.317 60.842 19.362 1.00 14.58 79 ASP A O 1
ATOM 560 N N . SER A 1 78 ? 31.824 58.726 18.824 1.00 11.26 80 SER A N 1
ATOM 561 C CA . SER A 1 78 ? 32.616 58.537 20.040 1.00 10.37 80 SER A CA 1
ATOM 562 C C . SER A 1 78 ? 33.857 57.675 19.863 1.00 10.78 80 SER A C 1
ATOM 563 O O . SER A 1 78 ? 33.830 56.665 19.165 1.00 10.65 80 SER A O 1
ATOM 566 N N . PRO A 1 79 ? 34.969 58.064 20.505 1.00 11.10 81 PRO A N 1
ATOM 567 C CA . PRO A 1 79 ? 36.196 57.273 20.388 1.00 11.87 81 PRO A CA 1
ATOM 568 C C . PRO A 1 79 ? 36.108 55.986 21.215 1.00 11.38 81 PRO A C 1
ATOM 569 O O . PRO A 1 79 ? 37.026 55.166 21.193 1.00 13.32 81 PRO A O 1
ATOM 573 N N . ASP A 1 80 ? 35.003 55.817 21.942 1.00 10.41 82 ASP A N 1
ATOM 574 C CA . ASP A 1 80 ? 34.801 54.627 22.770 1.00 10.73 82 ASP A CA 1
ATOM 575 C C . ASP A 1 80 ? 34.241 53.431 22.004 1.00 10.79 82 ASP A C 1
ATOM 576 O O . ASP A 1 80 ? 34.115 52.342 22.557 1.00 11.49 82 ASP A O 1
ATOM 581 N N . LEU A 1 81 ? 33.880 53.625 20.743 1.00 10.43 83 LEU A N 1
ATOM 582 C CA . LEU A 1 81 ? 33.397 52.493 19.963 1.00 10.87 83 LEU A CA 1
ATOM 583 C C . LEU A 1 81 ? 33.613 52.724 18.481 1.00 10.56 83 LEU A C 1
ATOM 584 O O . LEU A 1 81 ? 33.810 53.858 18.034 1.00 10.36 83 LEU A O 1
ATOM 589 N N . ALA A 1 82 ? 33.615 51.632 17.728 1.00 8.40 84 ALA A N 1
ATOM 590 C CA . ALA A 1 82 ? 33.828 51.694 16.292 1.00 9.13 84 ALA A CA 1
ATOM 591 C C . ALA A 1 82 ? 33.234 50.474 15.606 1.00 9.10 84 ALA A C 1
ATOM 592 O O . ALA A 1 82 ? 33.276 49.363 16.135 1.00 10.24 84 ALA A O 1
ATOM 594 N N . SER A 1 83 ? 32.682 50.697 14.421 1.00 9.37 85 SER A N 1
ATOM 595 C CA . SER A 1 83 ? 32.082 49.636 13.629 1.00 9.85 85 SER A CA 1
ATOM 596 C C . SER A 1 83 ? 32.655 49.690 12.221 1.00 9.21 85 SER A C 1
ATOM 597 O O . SER A 1 83 ? 33.067 50.750 11.748 1.00 9.95 85 SER A O 1
ATOM 600 N N . ARG A 1 84 ? 32.697 48.538 11.564 1.00 8.06 86 ARG A N 1
ATOM 601 C CA . ARG A 1 84 ? 33.199 48.455 10.197 1.00 7.93 86 ARG A CA 1
ATOM 602 C C . ARG A 1 84 ? 32.468 47.338 9.472 1.00 7.82 86 ARG A C 1
ATOM 603 O O . ARG A 1 84 ? 32.379 46.218 9.970 1.00 8.40 86 ARG A O 1
ATOM 611 N N . THR A 1 85 ? 31.938 47.659 8.297 1.00 6.93 87 THR A N 1
ATOM 612 C CA . THR A 1 85 ? 31.200 46.695 7.496 1.00 7.61 87 THR A CA 1
ATOM 613 C C . THR A 1 85 ? 31.839 46.616 6.119 1.00 7.43 87 THR A C 1
ATOM 614 O O . THR A 1 85 ? 32.041 47.635 5.459 1.00 7.91 87 THR A O 1
ATOM 618 N N . VAL A 1 86 ? 32.155 45.400 5.690 1.00 7.67 88 VAL A N 1
ATOM 619 C CA . VAL A 1 86 ? 32.823 45.205 4.413 1.00 8.26 88 VAL A CA 1
ATOM 620 C C . VAL A 1 86 ? 32.227 44.081 3.587 1.00 7.98 88 VAL A C 1
ATOM 621 O O . VAL A 1 86 ? 31.798 43.059 4.125 1.00 7.52 88 VAL A O 1
ATOM 625 N N . LEU A 1 87 ? 32.197 44.282 2.273 1.00 8.44 89 LEU A N 1
ATOM 626 C CA . LEU A 1 87 ? 31.715 43.259 1.360 1.00 8.73 89 LEU A CA 1
ATOM 627 C C . LEU A 1 87 ? 32.939 42.801 0.578 1.00 9.29 89 LEU A C 1
ATOM 628 O O . LEU A 1 87 ? 33.548 43.591 -0.149 1.00 9.43 89 LEU A O 1
ATOM 633 N N . TRP A 1 88 ? 33.306 41.536 0.757 1.00 9.63 90 TRP A N 1
ATOM 634 C CA . TRP A 1 88 ? 34.452 40.943 0.073 1.00 9.80 90 TRP A CA 1
ATOM 635 C C . TRP A 1 88 ? 33.835 40.147 -1.064 1.00 10.42 90 TRP A C 1
ATOM 636 O O . TRP A 1 88 ? 33.092 39.198 -0.824 1.00 10.23 90 TRP A O 1
ATOM 647 N N . VAL A 1 89 ? 34.149 40.515 -2.302 1.00 9.63 91 VAL A N 1
ATOM 648 C CA . VAL A 1 89 ? 33.518 39.845 -3.426 1.00 10.83 91 VAL A CA 1
ATOM 649 C C . VAL A 1 89 ? 34.412 39.428 -4.587 1.00 10.16 91 VAL A C 1
ATOM 650 O O . VAL A 1 89 ? 35.378 40.105 -4.930 1.00 9.89 91 VAL A O 1
ATOM 654 N N . SER A 1 90 ? 34.061 38.297 -5.186 1.00 9.94 92 SER A N 1
ATOM 655 C CA . SER A 1 90 ? 34.783 37.764 -6.332 1.00 9.68 92 SER A CA 1
ATOM 656 C C . SER A 1 90 ? 34.640 38.706 -7.521 1.00 10.08 92 SER A C 1
ATOM 657 O O . SER A 1 90 ? 33.603 39.342 -7.696 1.00 10.35 92 SER A O 1
ATOM 660 N N . ALA A 1 91 ? 35.684 38.790 -8.341 1.00 10.53 93 ALA A N 1
ATOM 661 C CA . ALA A 1 91 ? 35.641 39.651 -9.516 1.00 11.36 93 ALA A CA 1
ATOM 662 C C . ALA A 1 91 ? 34.606 39.120 -10.513 1.00 11.06 93 ALA A C 1
ATOM 663 O O . ALA A 1 91 ? 34.211 39.820 -11.447 1.00 12.04 93 ALA A O 1
ATOM 665 N N . ASP A 1 92 ? 34.166 37.881 -10.306 1.00 11.95 94 ASP A N 1
ATOM 666 C CA . ASP A 1 92 ? 33.166 37.267 -11.179 1.00 11.77 94 ASP A CA 1
ATOM 667 C C . ASP A 1 92 ? 31.756 37.718 -10.815 1.00 12.55 94 ASP A C 1
ATOM 668 O O . ASP A 1 92 ? 30.802 37.449 -11.549 1.00 13.91 94 ASP A O 1
ATOM 673 N N . VAL A 1 93 ? 31.624 38.392 -9.677 1.00 10.71 95 VAL A N 1
ATOM 674 C CA . VAL A 1 93 ? 30.321 38.863 -9.218 1.00 10.46 95 VAL A CA 1
ATOM 675 C C . VAL A 1 93 ? 30.206 40.383 -9.268 1.00 11.39 95 VAL A C 1
ATOM 676 O O . VAL A 1 93 ? 30.788 41.082 -8.444 1.00 11.48 95 VAL A O 1
ATOM 680 N N . PRO A 1 94 ? 29.465 40.916 -10.252 1.00 10.72 96 PRO A N 1
ATOM 681 C CA . PRO A 1 94 ? 29.310 42.370 -10.346 1.00 11.78 96 PRO A CA 1
ATOM 682 C C . PRO A 1 94 ? 28.280 42.847 -9.325 1.00 11.12 96 PRO A C 1
ATOM 683 O O . PRO A 1 94 ? 27.139 42.382 -9.310 1.00 11.65 96 PRO A O 1
ATOM 687 N N . VAL A 1 95 ? 28.694 43.763 -8.459 1.00 10.27 97 VAL A N 1
ATOM 688 C CA . VAL A 1 95 ? 27.809 44.287 -7.427 1.00 9.57 97 VAL A CA 1
ATOM 689 C C . VAL A 1 95 ? 26.970 45.442 -7.959 1.00 10.20 97 VAL A C 1
ATOM 690 O O . VAL A 1 95 ? 27.500 46.374 -8.563 1.00 11.52 97 VAL A O 1
ATOM 694 N N . ARG A 1 96 ? 25.657 45.373 -7.743 1.00 9.66 98 ARG A N 1
ATOM 695 C CA . ARG A 1 96 ? 24.765 46.432 -8.202 1.00 10.03 98 ARG A CA 1
ATOM 696 C C . ARG A 1 96 ? 25.113 47.743 -7.513 1.00 10.71 98 ARG A C 1
ATOM 697 O O . ARG A 1 96 ? 25.477 47.761 -6.336 1.00 9.46 98 ARG A O 1
ATOM 705 N N . SER A 1 97 ? 24.998 48.841 -8.249 1.00 10.20 99 SER A N 1
ATOM 706 C CA . SER A 1 97 ? 25.318 50.154 -7.706 1.00 11.70 99 SER A CA 1
ATOM 707 C C . SER A 1 97 ? 24.497 50.492 -6.465 1.00 11.60 99 SER A C 1
ATOM 708 O O . SER A 1 97 ? 25.007 51.107 -5.531 1.00 11.39 99 SER A O 1
ATOM 711 N N . SER A 1 98 ? 23.233 50.086 -6.445 1.00 10.50 100 SER A N 1
ATOM 712 C CA . SER A 1 98 ? 22.381 50.375 -5.298 1.00 10.85 100 SER A CA 1
ATOM 713 C C . SER A 1 98 ? 22.829 49.626 -4.046 1.00 10.50 100 SER A C 1
ATOM 714 O O . SER A 1 98 ? 22.667 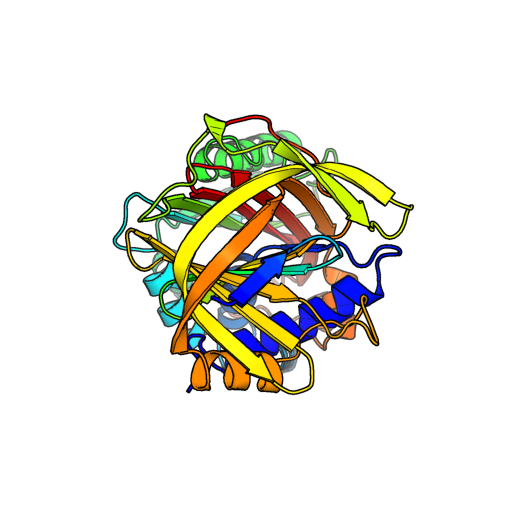50.124 -2.932 1.00 11.54 100 SER A O 1
ATOM 717 N N . PHE A 1 99 ? 23.390 48.431 -4.213 1.00 9.35 101 PHE A N 1
ATOM 718 C CA . PHE A 1 99 ? 23.845 47.681 -3.047 1.00 9.44 101 PHE A CA 1
ATOM 719 C C . PHE A 1 99 ? 25.164 48.275 -2.570 1.00 10.26 101 PHE A C 1
ATOM 720 O O . PHE A 1 99 ? 25.446 48.306 -1.375 1.00 10.47 101 PHE A O 1
ATOM 728 N N . ARG A 1 100 ? 25.971 48.740 -3.518 1.00 10.78 102 ARG A N 1
ATOM 729 C CA . ARG A 1 100 ? 27.239 49.380 -3.205 1.00 12.23 102 ARG A CA 1
ATOM 730 C C . ARG A 1 100 ? 26.908 50.600 -2.346 1.00 11.39 102 ARG A C 1
ATOM 731 O O . ARG A 1 100 ? 27.590 50.889 -1.359 1.00 11.35 102 ARG A O 1
ATOM 739 N N . ALA A 1 101 ? 25.848 51.306 -2.732 1.00 10.60 103 ALA A N 1
ATOM 740 C CA . ALA A 1 101 ? 25.408 52.494 -2.008 1.00 10.21 103 ALA A CA 1
ATOM 741 C C . ALA A 1 101 ? 25.035 52.135 -0.571 1.00 10.22 103 ALA A C 1
ATOM 742 O O . ALA A 1 101 ? 25.371 52.860 0.369 1.00 11.66 103 ALA A O 1
ATOM 744 N N . THR A 1 102 ? 24.341 51.013 -0.404 1.00 10.03 104 THR A N 1
ATOM 745 C CA . THR A 1 102 ? 23.947 50.547 0.921 1.00 10.21 104 THR A CA 1
ATOM 746 C C . THR A 1 102 ? 25.193 50.279 1.759 1.00 10.85 104 THR A C 1
ATOM 747 O O . THR A 1 102 ? 25.244 50.629 2.936 1.00 11.42 104 THR A O 1
ATOM 751 N N . MET A 1 103 ? 26.196 49.659 1.147 1.00 10.51 105 MET A N 1
ATOM 752 C CA . MET A 1 103 ? 27.442 49.371 1.845 1.00 11.54 105 MET A CA 1
ATOM 753 C C . MET A 1 103 ? 28.132 50.660 2.272 1.00 11.55 105 MET A C 1
ATOM 754 O O . MET A 1 103 ? 28.534 50.802 3.425 1.00 12.65 105 MET A O 1
ATOM 759 N N . HIS A 1 104 ? 28.260 51.601 1.339 1.00 10.63 106 HIS A N 1
ATOM 760 C CA . HIS A 1 104 ? 28.926 52.868 1.622 1.00 10.77 106 HIS A CA 1
ATOM 761 C C . HIS A 1 104 ? 28.246 53.726 2.684 1.00 11.41 106 HIS A C 1
ATOM 762 O O . HIS A 1 104 ? 28.882 54.603 3.270 1.00 13.17 106 HIS A O 1
ATOM 769 N N . ASP A 1 105 ? 26.962 53.487 2.933 1.00 10.95 107 ASP A N 1
ATOM 770 C CA . ASP A 1 105 ? 26.252 54.258 3.953 1.00 10.66 107 ASP A CA 1
ATOM 771 C C . ASP A 1 105 ? 26.676 53.830 5.355 1.00 10.34 107 ASP A C 1
ATOM 772 O O . ASP A 1 105 ? 26.530 54.588 6.313 1.00 12.48 107 ASP A O 1
ATOM 777 N N . ARG A 1 106 ? 27.198 52.613 5.480 1.00 9.73 108 ARG A N 1
ATOM 778 C CA . ARG A 1 106 ? 27.616 52.109 6.784 1.00 8.97 108 ARG A CA 1
ATOM 779 C C . ARG A 1 106 ? 28.927 52.740 7.238 1.00 9.60 108 ARG A C 1
ATOM 780 O O . ARG A 1 106 ? 29.762 53.121 6.420 1.00 9.69 108 ARG A O 1
ATOM 788 N N . PRO A 1 107 ? 29.124 52.858 8.558 1.00 10.12 109 PRO A N 1
ATOM 789 C CA . PRO A 1 107 ? 30.357 53.452 9.083 1.00 9.71 109 PRO A CA 1
ATOM 790 C C . PRO A 1 107 ? 31.611 52.699 8.646 1.00 9.28 109 PRO A C 1
ATOM 791 O O . PRO A 1 107 ? 31.612 51.467 8.597 1.00 9.13 109 PRO A O 1
ATOM 795 N N . ASP A 1 108 ? 32.665 53.454 8.329 1.00 9.30 110 ASP A N 1
ATOM 796 C CA . ASP A 1 108 ? 33.961 52.902 7.922 1.00 9.96 110 ASP A CA 1
ATOM 797 C C . ASP A 1 108 ? 33.788 51.664 7.045 1.00 9.85 110 ASP A C 1
ATOM 798 O O . ASP A 1 108 ? 34.386 50.615 7.294 1.00 10.38 110 ASP A O 1
ATOM 803 N N . SER A 1 109 ? 32.977 51.818 6.005 1.00 10.37 111 SER A N 1
ATOM 804 C CA . SER A 1 109 ? 32.647 50.729 5.093 1.00 10.26 111 SER A CA 1
ATOM 805 C C . SER A 1 109 ? 33.547 50.597 3.874 1.00 12.01 111 SER A C 1
ATOM 806 O O . SER A 1 109 ? 34.279 51.523 3.516 1.00 13.44 111 SER A O 1
ATOM 809 N N . ASP A 1 110 ? 33.466 49.440 3.226 1.00 10.96 112 ASP A N 1
ATOM 810 C CA . ASP A 1 110 ? 34.283 49.177 2.055 1.00 13.62 112 ASP A CA 1
ATOM 811 C C . ASP A 1 110 ? 33.766 47.977 1.267 1.00 13.00 112 ASP A C 1
ATOM 812 O O . ASP A 1 110 ? 33.077 47.109 1.805 1.00 15.25 112 ASP A O 1
ATOM 817 N N . VAL A 1 111 ? 34.080 47.962 -0.024 1.00 10.99 113 VAL A N 1
ATOM 818 C CA . VAL A 1 111 ? 33.734 46.855 -0.904 1.00 10.62 113 VAL A CA 1
ATOM 819 C C . VAL A 1 111 ? 35.103 46.485 -1.454 1.00 9.74 113 VAL A C 1
ATOM 820 O O . VAL A 1 111 ? 35.800 47.332 -2.022 1.00 9.96 113 VAL A O 1
ATOM 824 N N . ARG A 1 112 ? 35.500 45.233 -1.266 1.00 9.45 114 ARG A N 1
ATOM 825 C CA . ARG A 1 112 ? 36.818 44.796 -1.703 1.00 9.99 114 ARG A CA 1
ATOM 826 C C . ARG A 1 112 ? 36.762 43.524 -2.530 1.00 10.78 114 ARG A C 1
ATOM 827 O O . ARG A 1 112 ? 35.845 42.718 -2.387 1.00 12.84 114 ARG A O 1
ATOM 835 N N . THR A 1 113 ? 37.751 43.355 -3.399 1.00 9.48 115 THR A N 1
ATOM 836 C CA . THR A 1 113 ? 37.836 42.174 -4.240 1.00 10.13 115 THR A CA 1
ATOM 837 C C . THR A 1 113 ? 38.557 41.061 -3.499 1.00 10.02 115 THR A C 1
ATOM 838 O O . THR A 1 113 ? 39.557 41.299 -2.816 1.00 10.84 115 THR A O 1
ATOM 842 N N . ALA A 1 114 ? 38.039 39.847 -3.639 1.00 9.87 116 ALA A N 1
ATOM 843 C CA . ALA A 1 114 ? 38.625 38.679 -2.999 1.00 10.26 116 ALA A CA 1
ATOM 844 C C . ALA A 1 114 ? 38.746 37.545 -4.011 1.00 11.02 116 ALA A C 1
ATOM 845 O O . ALA A 1 114 ? 37.805 37.258 -4.754 1.00 11.19 116 ALA A O 1
ATOM 847 N N . ASP A 1 115 ? 39.914 36.915 -4.042 1.00 11.93 117 ASP A N 1
ATOM 848 C CA . ASP A 1 115 ? 40.168 35.812 -4.958 1.00 14.23 117 ASP A CA 1
ATOM 849 C C . ASP A 1 115 ? 39.948 34.485 -4.242 1.00 13.79 117 ASP A C 1
ATOM 850 O O . ASP A 1 115 ? 40.899 33.814 -3.838 1.00 13.70 117 ASP A O 1
ATOM 855 N N . PHE A 1 116 ? 38.679 34.122 -4.086 1.00 12.66 118 PHE A N 1
ATOM 856 C CA . PHE A 1 116 ? 38.288 32.884 -3.424 1.00 13.49 118 PHE A CA 1
ATOM 857 C C . PHE A 1 116 ? 38.779 31.654 -4.178 1.00 14.86 118 PHE A C 1
ATOM 858 O O . PHE A 1 116 ? 39.311 30.720 -3.583 1.00 15.79 118 PHE A O 1
ATOM 866 N N . ARG A 1 117 ? 38.589 31.667 -5.494 1.00 16.69 119 ARG A N 1
ATOM 867 C CA . ARG A 1 117 ? 38.958 30.541 -6.346 1.00 19.12 119 ARG A CA 1
ATOM 868 C C . ARG A 1 117 ? 40.400 30.051 -6.274 1.00 19.94 119 ARG A C 1
ATOM 869 O O . ARG A 1 117 ? 40.632 28.855 -6.103 1.00 20.45 119 ARG A O 1
ATOM 877 N N . THR A 1 118 ? 41.371 30.950 -6.399 1.00 19.70 120 THR A N 1
ATOM 878 C CA . THR A 1 118 ? 42.763 30.511 -6.369 1.00 20.73 120 THR A CA 1
ATOM 879 C C . THR A 1 118 ? 43.549 30.854 -5.108 1.00 20.25 120 THR A C 1
ATOM 880 O O . THR A 1 118 ? 44.649 30.339 -4.911 1.00 21.03 120 THR A O 1
ATOM 884 N N . ASN A 1 119 ? 42.995 31.704 -4.249 1.00 18.97 121 ASN A N 1
ATOM 885 C CA . ASN A 1 119 ? 43.705 32.088 -3.031 1.00 18.53 121 ASN A CA 1
ATOM 886 C C . ASN A 1 119 ? 42.780 32.167 -1.814 1.00 18.07 121 ASN A C 1
ATOM 887 O O . ASN A 1 119 ? 42.746 33.178 -1.113 1.00 17.68 121 ASN A O 1
ATOM 892 N N . PRO A 1 120 ? 42.027 31.088 -1.539 1.00 16.31 122 PRO A N 1
ATOM 893 C CA . PRO A 1 120 ? 41.109 31.070 -0.395 1.00 17.11 122 PRO A CA 1
ATOM 894 C C . PRO A 1 120 ? 41.775 31.340 0.953 1.00 17.48 122 PRO A C 1
ATOM 895 O O . PRO A 1 120 ? 41.211 32.036 1.798 1.00 17.66 122 PRO A O 1
ATOM 899 N N . GLU A 1 121 ? 42.968 30.793 1.164 1.00 18.69 123 GLU A N 1
ATOM 900 C CA . GLU A 1 121 ? 43.667 31.027 2.423 1.00 18.80 123 GLU A CA 1
ATOM 901 C C . GLU A 1 121 ? 44.139 32.472 2.496 1.00 18.24 123 GLU A C 1
ATOM 902 O O . GLU A 1 121 ? 44.236 33.048 3.581 1.00 18.00 123 GLU A O 1
ATOM 908 N N . GLY A 1 122 ? 44.431 33.054 1.336 1.00 18.05 124 GLY A N 1
ATOM 909 C CA . GLY A 1 122 ? 44.861 34.438 1.295 1.00 15.91 124 GLY A CA 1
ATOM 910 C C . GLY A 1 122 ? 43.693 35.301 1.733 1.00 15.85 124 GLY A C 1
ATOM 911 O O . GLY A 1 122 ? 43.854 36.259 2.492 1.00 15.50 124 GLY A O 1
ATOM 912 N N . VAL A 1 123 ? 42.504 34.952 1.254 1.00 15.14 125 VAL A N 1
ATOM 913 C CA . VAL A 1 123 ? 41.301 35.690 1.609 1.00 13.88 125 VAL A CA 1
ATOM 914 C C . VAL A 1 123 ? 41.015 35.552 3.103 1.00 13.45 125 VAL A C 1
ATOM 915 O O . VAL A 1 123 ? 40.726 36.540 3.775 1.00 12.37 125 VAL A O 1
ATOM 919 N N . ARG A 1 124 ? 41.098 34.331 3.626 1.00 13.73 126 ARG A N 1
ATOM 920 C CA . ARG A 1 124 ? 40.840 34.117 5.048 1.00 13.77 126 ARG A CA 1
ATOM 921 C C . ARG A 1 124 ? 41.796 34.957 5.889 1.00 14.15 126 ARG A C 1
ATOM 922 O O . ARG A 1 124 ? 41.392 35.576 6.875 1.00 13.34 126 ARG A O 1
ATOM 930 N N . ALA A 1 125 ? 43.066 34.982 5.494 1.00 14.34 127 ALA A N 1
ATOM 931 C CA . ALA A 1 125 ? 44.069 35.756 6.215 1.00 14.40 127 ALA A CA 1
ATOM 932 C C . ALA A 1 125 ? 43.747 37.247 6.160 1.00 13.82 127 ALA A C 1
ATOM 933 O O . ALA A 1 125 ? 43.828 37.948 7.171 1.00 13.84 127 ALA A O 1
ATOM 935 N N . THR A 1 126 ? 43.377 37.726 4.976 1.00 12.84 128 THR A N 1
ATOM 936 C CA . THR A 1 126 ? 43.047 39.132 4.782 1.00 13.13 128 THR A CA 1
ATOM 937 C C . THR A 1 126 ? 41.828 39.546 5.599 1.00 12.23 128 THR A C 1
ATOM 938 O O . THR A 1 126 ? 41.837 40.589 6.253 1.00 12.71 128 THR A O 1
ATOM 942 N N . VAL A 1 127 ? 40.781 38.728 5.561 1.00 12.26 129 VAL A N 1
ATOM 943 C CA . VAL A 1 127 ? 39.565 39.035 6.303 1.00 12.11 129 VAL A CA 1
ATOM 944 C C . VAL A 1 127 ? 39.826 39.002 7.804 1.00 11.84 129 VAL A C 1
ATOM 945 O O . VAL A 1 127 ? 39.455 39.930 8.520 1.00 11.13 129 VAL A O 1
ATOM 949 N N . ASN A 1 128 ? 40.468 37.940 8.283 1.00 11.83 130 ASN A N 1
ATOM 950 C CA . ASN A 1 128 ? 40.753 37.839 9.710 1.00 11.50 130 ASN A CA 1
ATOM 951 C C . ASN A 1 128 ? 41.609 38.994 10.212 1.00 11.84 130 ASN A C 1
ATOM 952 O O . ASN A 1 128 ? 41.407 39.482 11.326 1.00 11.80 130 ASN A O 1
ATOM 957 N N . ALA A 1 129 ? 42.558 39.439 9.394 1.00 12.12 131 ALA A N 1
ATOM 958 C CA . ALA A 1 129 ? 43.421 40.549 9.781 1.00 11.83 131 ALA A CA 1
ATOM 959 C C . ALA A 1 129 ? 42.617 41.844 9.867 1.00 11.33 131 ALA A C 1
ATOM 960 O O . ALA A 1 129 ? 42.845 42.668 10.751 1.00 11.56 131 ALA A O 1
ATOM 962 N N . ASP A 1 130 ? 41.676 42.019 8.944 1.00 11.37 132 ASP A N 1
ATOM 963 C CA . ASP A 1 130 ? 40.847 43.220 8.920 1.00 11.32 132 ASP A CA 1
ATOM 964 C C . ASP A 1 130 ? 39.940 43.243 10.149 1.00 11.05 132 ASP A C 1
ATOM 965 O O . ASP A 1 130 ? 39.751 44.287 10.773 1.00 10.54 132 ASP A O 1
ATOM 970 N N . ILE A 1 131 ? 39.391 42.085 10.497 1.00 10.42 133 ILE A N 1
ATOM 971 C CA . ILE A 1 131 ? 38.524 41.976 11.666 1.00 9.95 133 ILE A CA 1
ATOM 972 C C . ILE A 1 131 ? 39.351 42.206 12.929 1.00 8.99 133 ILE A C 1
ATOM 973 O O . ILE A 1 131 ? 38.900 42.870 13.858 1.00 9.99 133 ILE A O 1
ATOM 978 N N . ALA A 1 132 ? 40.562 41.657 12.955 1.00 10.44 134 ALA A N 1
ATOM 979 C CA . ALA A 1 132 ? 41.444 41.821 14.106 1.00 11.31 134 ALA A CA 1
ATOM 980 C C . ALA A 1 132 ? 41.759 43.297 14.324 1.00 11.50 134 ALA A C 1
ATOM 981 O O . ALA A 1 132 ? 41.754 43.783 15.454 1.00 13.22 134 ALA A O 1
ATOM 983 N N . ASP A 1 133 ? 42.036 44.012 13.240 1.00 11.65 135 ASP A N 1
ATOM 984 C CA . ASP A 1 133 ? 42.339 45.433 13.339 1.00 13.03 135 ASP A CA 1
ATOM 985 C C . ASP A 1 133 ? 41.125 46.189 13.883 1.00 12.83 135 ASP A C 1
ATOM 986 O O . ASP A 1 133 ? 41.244 47.001 14.803 1.00 13.72 135 ASP A O 1
ATOM 991 N N . ALA A 1 134 ? 39.957 45.903 13.315 1.00 11.58 136 ALA A N 1
ATOM 992 C CA . ALA A 1 134 ? 38.718 46.559 13.717 1.00 10.08 136 ALA A CA 1
ATOM 993 C C . ALA A 1 134 ? 38.314 46.277 15.159 1.00 10.50 136 ALA A C 1
ATOM 994 O O . ALA A 1 134 ? 37.682 47.116 15.804 1.00 10.98 136 ALA A O 1
ATOM 996 N N . THR A 1 135 ? 38.683 45.105 15.667 1.00 9.59 137 THR A N 1
ATOM 997 C CA . THR A 1 135 ? 38.328 44.735 17.034 1.00 9.90 137 THR A CA 1
ATOM 998 C C . THR A 1 135 ? 39.454 44.963 18.031 1.00 10.25 137 THR A C 1
ATOM 999 O O . THR A 1 135 ? 39.448 44.397 19.123 1.00 10.56 137 THR A O 1
ATOM 1003 N N . ARG A 1 136 ? 40.415 45.800 17.654 1.00 11.55 138 ARG A N 1
ATOM 1004 C CA . ARG A 1 136 ? 41.538 46.115 18.527 1.00 11.71 138 ARG A CA 1
ATOM 1005 C C . ARG A 1 136 ? 42.245 44.858 19.033 1.00 11.77 138 ARG A C 1
ATOM 1006 O O . ARG A 1 136 ? 42.685 44.798 20.185 1.00 13.37 138 ARG A O 1
ATOM 1014 N N . GLY A 1 137 ? 42.342 43.856 18.163 1.00 10.49 139 GLY A N 1
ATOM 1015 C CA . GLY A 1 137 ? 43.009 42.612 18.509 1.00 11.29 139 GLY A CA 1
ATOM 1016 C C . GLY A 1 137 ? 42.227 41.652 19.387 1.00 10.82 139 GLY A C 1
ATOM 1017 O O . GLY A 1 137 ? 42.760 40.624 19.806 1.00 12.37 139 GLY A O 1
ATOM 1018 N N . MET A 1 138 ? 40.962 41.963 19.653 1.00 10.59 140 MET A N 1
ATOM 1019 C CA . MET A 1 138 ? 40.144 41.108 20.503 1.00 11.68 140 MET A CA 1
ATOM 1020 C C . MET A 1 138 ? 39.578 39.875 19.806 1.00 11.03 140 MET A C 1
ATOM 1021 O O . MET A 1 138 ? 39.250 38.886 20.460 1.00 11.73 140 MET A O 1
ATOM 1026 N N . ILE A 1 139 ? 39.457 39.940 18.484 1.00 11.51 141 ILE A N 1
ATOM 1027 C CA . ILE A 1 139 ? 38.971 38.811 17.692 1.00 11.73 141 ILE A CA 1
ATOM 1028 C C . ILE A 1 139 ? 39.979 38.640 16.559 1.00 11.74 141 ILE A C 1
ATOM 1029 O O . ILE A 1 139 ? 39.862 39.258 15.503 1.00 12.10 141 ILE A O 1
ATOM 1034 N N . ARG A 1 140 ? 40.979 37.798 16.794 1.00 13.91 142 ARG A N 1
ATOM 1035 C CA . ARG A 1 140 ? 42.035 37.579 15.816 1.00 14.21 142 ARG A CA 1
ATOM 1036 C C . ARG A 1 140 ? 41.776 36.511 14.763 1.00 14.82 142 ARG A C 1
ATOM 1037 O O . ARG A 1 140 ? 42.463 36.471 13.741 1.00 15.70 142 ARG A O 1
ATOM 1045 N N . GLU A 1 141 ? 40.792 35.649 14.995 1.00 13.39 143 GLU A N 1
ATOM 1046 C CA . GLU A 1 141 ? 40.481 34.612 14.020 1.00 13.47 143 GLU A CA 1
ATOM 1047 C C . GLU A 1 141 ? 38.981 34.363 13.937 1.00 13.13 143 GLU A C 1
ATOM 1048 O O . GLU A 1 141 ? 38.476 33.342 14.406 1.00 13.43 143 GLU A O 1
ATOM 1054 N N . LEU A 1 142 ? 38.267 35.309 13.340 1.00 12.28 144 LEU A N 1
ATOM 1055 C CA . LEU A 1 142 ? 36.826 35.169 13.192 1.00 12.14 144 LEU A CA 1
ATOM 1056 C C . LEU A 1 142 ? 36.514 33.930 12.363 1.00 12.77 144 LEU A C 1
ATOM 1057 O O . LEU A 1 142 ? 35.641 33.135 12.713 1.00 11.62 144 LEU A O 1
ATOM 1062 N N . LEU A 1 143 ? 37.239 33.774 11.261 1.00 13.12 145 LEU A N 1
ATOM 1063 C CA . LEU A 1 143 ? 37.042 32.642 10.368 1.00 13.09 145 LEU A CA 1
ATOM 1064 C C . LEU A 1 143 ? 38.015 31.515 10.695 1.00 13.89 145 LEU A C 1
ATOM 1065 O O . LEU A 1 143 ? 39.221 31.647 10.487 1.00 15.26 145 LEU A O 1
ATOM 1070 N N . PRO A 1 144 ? 37.502 30.390 11.215 1.00 15.42 146 PRO A N 1
ATOM 1071 C CA . PRO A 1 144 ? 38.334 29.235 11.570 1.00 17.01 146 PRO A CA 1
ATOM 1072 C C . PRO A 1 144 ? 38.999 28.640 10.334 1.00 18.27 146 PRO A C 1
ATOM 1073 O O . PRO A 1 144 ? 38.599 28.927 9.209 1.00 16.24 146 PRO A O 1
ATOM 1077 N N . GLN A 1 145 ? 40.014 27.809 10.542 1.00 20.24 147 GLN A N 1
ATOM 1078 C CA . GLN A 1 145 ? 40.700 27.182 9.421 1.00 22.50 147 GLN A CA 1
ATOM 1079 C C . GLN A 1 145 ? 39.688 26.414 8.575 1.00 21.38 147 GLN A C 1
ATOM 1080 O O . GLN A 1 145 ? 38.823 25.718 9.108 1.00 21.25 147 GLN A O 1
ATOM 1086 N N . GLY A 1 146 ? 39.793 26.558 7.259 1.00 21.22 148 GLY A N 1
ATOM 1087 C CA . GLY A 1 146 ? 38.886 25.869 6.360 1.00 20.56 148 GLY A CA 1
ATOM 1088 C C . GLY A 1 146 ? 37.546 26.555 6.160 1.00 20.37 148 GLY A C 1
ATOM 1089 O O . GLY A 1 146 ? 36.711 26.074 5.391 1.00 21.03 148 GLY A O 1
ATOM 1090 N N . ALA A 1 147 ? 37.334 27.678 6.841 1.00 19.37 149 ALA A N 1
ATOM 1091 C CA . ALA A 1 147 ? 36.076 28.411 6.726 1.00 17.63 149 ALA A CA 1
ATOM 1092 C C . ALA A 1 147 ? 35.899 29.020 5.340 1.00 17.11 149 ALA A C 1
ATOM 1093 O O . ALA A 1 147 ? 34.774 29.180 4.867 1.00 16.84 149 ALA A O 1
ATOM 1095 N N . VAL A 1 148 ? 37.007 29.368 4.696 1.00 16.08 150 VAL A N 1
ATOM 1096 C CA . VAL A 1 148 ? 36.945 29.948 3.362 1.00 16.01 150 VAL A CA 1
ATOM 1097 C C . VAL A 1 148 ? 37.284 28.879 2.335 1.00 16.87 150 VAL A C 1
ATOM 1098 O O . VAL A 1 148 ? 38.414 28.395 2.277 1.00 17.34 150 VAL A O 1
ATOM 1102 N N . THR A 1 149 ? 36.290 28.512 1.534 1.00 16.68 151 THR A N 1
ATOM 1103 C CA . THR A 1 149 ? 36.461 27.499 0.504 1.00 17.99 151 THR A CA 1
ATOM 1104 C C . THR A 1 149 ? 36.511 28.150 -0.876 1.00 17.42 151 THR A C 1
ATOM 1105 O O . THR A 1 149 ? 35.997 29.252 -1.071 1.00 15.86 151 THR A O 1
ATOM 1109 N N . PRO A 1 150 ? 37.136 27.472 -1.851 1.00 17.39 152 PRO A N 1
ATOM 1110 C CA . PRO A 1 150 ? 37.288 27.942 -3.232 1.00 17.84 152 PRO A CA 1
ATOM 1111 C C . PRO A 1 150 ? 35.985 28.197 -3.984 1.00 17.02 152 PRO A C 1
ATOM 1112 O O . PRO A 1 150 ? 35.991 28.847 -5.028 1.00 17.42 152 PRO A O 1
ATOM 1116 N N . ASP A 1 151 ? 34.876 27.685 -3.459 1.00 16.86 153 ASP A N 1
ATOM 1117 C CA . ASP A 1 151 ? 33.583 27.860 -4.112 1.00 16.94 153 ASP A CA 1
ATOM 1118 C C . ASP A 1 151 ? 32.812 29.094 -3.642 1.00 15.30 153 ASP A C 1
ATOM 1119 O O . ASP A 1 151 ? 31.789 29.450 -4.227 1.00 14.49 153 ASP A O 1
ATOM 1124 N N . LEU A 1 152 ? 33.297 29.749 -2.593 1.00 13.88 154 LEU A N 1
ATOM 1125 C CA . LEU A 1 152 ? 32.632 30.955 -2.104 1.00 12.77 154 LEU A CA 1
ATOM 1126 C C . LEU A 1 152 ? 32.845 32.071 -3.120 1.00 12.36 154 LEU A C 1
ATOM 1127 O O . LEU A 1 152 ? 33.835 32.071 -3.855 1.00 13.11 154 LEU A O 1
ATOM 1132 N N . ARG A 1 153 ? 31.918 33.020 -3.172 1.00 11.29 155 ARG A N 1
ATOM 1133 C CA . ARG A 1 153 ? 32.058 34.122 -4.111 1.00 10.99 155 ARG A CA 1
ATOM 1134 C C . ARG A 1 153 ? 31.868 35.485 -3.455 1.00 10.73 155 ARG A C 1
ATOM 1135 O O . ARG A 1 153 ? 32.097 36.521 -4.076 1.00 10.87 155 ARG A O 1
ATOM 1143 N N . ALA A 1 154 ? 31.463 35.481 -2.189 1.00 10.17 156 ALA A N 1
ATOM 1144 C CA . ALA A 1 154 ? 31.287 36.727 -1.456 1.00 9.67 156 ALA A CA 1
ATOM 1145 C C . ALA A 1 154 ? 31.179 36.487 0.041 1.00 9.19 156 ALA A C 1
ATOM 1146 O O . ALA A 1 154 ? 30.704 35.441 0.485 1.00 10.07 156 ALA A O 1
ATOM 1148 N N . ILE A 1 155 ? 31.653 37.459 0.813 1.00 8.74 157 ILE A N 1
ATOM 1149 C CA . ILE A 1 155 ? 31.567 37.406 2.266 1.00 8.75 157 ILE A CA 1
ATOM 1150 C C . ILE A 1 155 ? 31.186 38.802 2.734 1.00 8.64 157 ILE A C 1
ATOM 1151 O O . ILE A 1 155 ? 31.801 39.784 2.323 1.00 9.63 157 ILE A O 1
ATOM 1156 N N . LEU A 1 156 ? 30.154 38.890 3.565 1.00 8.72 158 LEU A N 1
ATOM 1157 C CA . LEU A 1 156 ? 29.741 40.173 4.120 1.00 7.72 158 LEU A CA 1
ATOM 1158 C C . LEU A 1 156 ? 30.147 40.131 5.582 1.00 7.83 158 LEU A C 1
ATOM 1159 O O . LEU A 1 156 ? 29.760 39.216 6.305 1.00 7.55 158 LEU A O 1
ATOM 1164 N N . THR A 1 157 ? 30.936 41.105 6.019 1.00 7.84 159 THR A N 1
ATOM 1165 C CA . THR A 1 157 ? 31.346 41.133 7.414 1.00 8.11 159 THR A CA 1
ATOM 1166 C C . THR A 1 157 ? 31.005 42.436 8.105 1.00 8.28 159 THR A C 1
ATOM 1167 O O . THR A 1 157 ? 30.900 43.489 7.480 1.00 7.98 159 THR A O 1
ATOM 1171 N N . ASN A 1 158 ? 30.802 42.338 9.411 1.00 8.38 160 ASN A N 1
ATOM 1172 C CA . ASN A 1 158 ? 30.583 43.502 10.243 1.00 8.41 160 ASN A CA 1
ATOM 1173 C C . ASN A 1 158 ? 31.387 43.248 11.497 1.00 8.25 160 ASN A C 1
ATOM 1174 O O . ASN A 1 158 ? 31.374 42.139 12.038 1.00 9.39 160 ASN A O 1
ATOM 1179 N N . ALA A 1 159 ? 32.093 44.273 11.949 1.00 8.97 161 ALA A N 1
ATOM 1180 C CA . ALA A 1 159 ? 32.896 44.170 13.153 1.00 9.18 161 ALA A CA 1
ATOM 1181 C C . ALA A 1 159 ? 32.534 45.316 14.080 1.00 8.93 161 ALA A C 1
ATOM 1182 O O . ALA A 1 159 ? 32.225 46.422 13.630 1.00 8.58 161 ALA A O 1
ATOM 1184 N N . LEU A 1 160 ? 32.566 45.037 15.377 1.00 7.81 162 LEU A N 1
ATOM 1185 C CA . LEU A 1 160 ? 32.255 46.032 16.390 1.00 7.79 162 LEU A CA 1
ATOM 1186 C C . LEU A 1 160 ? 33.241 45.966 17.543 1.00 7.99 162 LEU A C 1
ATOM 1187 O O . LEU A 1 160 ? 33.656 44.886 17.958 1.00 8.86 162 LEU A O 1
ATOM 1192 N N . TRP A 1 161 ? 33.623 47.134 18.040 1.00 7.69 163 TRP A N 1
ATOM 1193 C CA . TRP A 1 161 ? 34.500 47.239 19.197 1.00 7.40 163 TRP A CA 1
ATOM 1194 C C . TRP A 1 161 ? 33.901 48.353 20.038 1.00 8.60 163 TRP A C 1
ATOM 1195 O O . TRP A 1 161 ? 33.530 49.405 19.515 1.00 8.32 163 TRP A O 1
ATOM 1206 N N . ALA A 1 162 ? 33.781 48.119 21.336 1.00 8.49 164 ALA A N 1
ATOM 1207 C CA . ALA A 1 162 ? 33.232 49.130 22.225 1.00 8.69 164 ALA A CA 1
ATOM 1208 C C . ALA A 1 162 ? 33.882 49.019 23.590 1.00 10.95 164 ALA A C 1
ATOM 1209 O O . ALA A 1 162 ? 33.987 47.930 24.150 1.00 11.01 164 ALA A O 1
ATOM 1211 N N . LYS A 1 163 ? 34.328 50.150 24.121 1.00 13.74 165 LYS A N 1
ATOM 1212 C CA . LYS A 1 163 ? 34.968 50.162 25.425 1.00 16.51 165 LYS A CA 1
ATOM 1213 C C . LYS A 1 163 ? 34.252 51.152 26.332 1.00 15.97 165 LYS A C 1
ATOM 1214 O O . LYS A 1 163 ? 34.558 52.349 26.330 1.00 16.03 165 LYS A O 1
ATOM 1220 N N . ALA A 1 164 ? 33.283 50.646 27.090 1.00 15.48 166 ALA A N 1
ATOM 1221 C CA . ALA A 1 164 ? 32.527 51.473 28.016 1.00 14.17 166 ALA A CA 1
ATOM 1222 C C . ALA A 1 164 ? 33.394 51.758 29.233 1.00 13.95 166 ALA A C 1
ATOM 1223 O O . ALA A 1 164 ? 34.079 50.871 29.744 1.00 15.02 166 ALA A O 1
ATOM 1225 N N . ARG A 1 165 ? 33.367 53.005 29.682 1.00 11.65 167 ARG A N 1
ATOM 1226 C CA . ARG A 1 165 ? 34.134 53.420 30.846 1.00 11.29 167 ARG A CA 1
ATOM 1227 C C . ARG A 1 165 ? 33.142 53.827 31.927 1.00 10.37 167 ARG A C 1
ATOM 1228 O O . ARG A 1 165 ? 32.372 54.767 31.734 1.00 10.15 167 ARG A O 1
ATOM 1236 N N . TRP A 1 166 ? 33.142 53.119 33.055 1.00 9.11 168 TRP A N 1
ATOM 1237 C CA . TRP A 1 166 ? 32.222 53.458 34.141 1.00 9.75 168 TRP A CA 1
ATOM 1238 C C . TRP A 1 166 ? 32.465 54.904 34.550 1.00 11.06 168 TRP A C 1
ATOM 1239 O O . TRP A 1 166 ? 33.614 55.331 34.680 1.00 10.16 168 TRP A O 1
ATOM 1250 N N . THR A 1 167 ? 31.393 55.660 34.756 1.00 11.69 169 THR A N 1
ATOM 1251 C CA . THR A 1 167 ? 31.553 57.043 35.173 1.00 13.62 169 THR A CA 1
ATOM 1252 C C . THR A 1 167 ? 32.116 57.049 36.594 1.00 13.58 169 THR A C 1
ATOM 1253 O O . THR A 1 167 ? 32.859 57.951 36.974 1.00 14.69 169 THR A O 1
ATOM 1257 N N . THR A 1 168 ? 31.766 56.027 37.370 1.00 13.20 170 THR A N 1
ATOM 1258 C CA . THR A 1 168 ? 32.291 55.874 38.724 1.00 13.16 170 THR A CA 1
ATOM 1259 C C . THR A 1 168 ? 32.826 54.448 38.806 1.00 13.16 170 THR A C 1
ATOM 1260 O O . THR A 1 168 ? 32.090 53.506 39.102 1.00 12.73 170 THR A O 1
ATOM 1264 N N . PRO A 1 169 ? 34.123 54.272 38.518 1.00 13.67 171 PRO A N 1
ATOM 1265 C CA . PRO A 1 169 ? 34.783 52.962 38.548 1.00 14.12 171 PRO A CA 1
ATOM 1266 C C . PRO A 1 169 ? 34.749 52.290 39.912 1.00 13.92 171 PRO A C 1
ATOM 1267 O O . PRO A 1 169 ? 34.586 52.951 40.938 1.00 14.72 171 PRO A O 1
ATOM 1271 N N . PHE A 1 170 ? 34.893 50.968 39.912 1.00 13.21 172 PHE A N 1
ATOM 1272 C CA . PHE A 1 170 ? 34.927 50.204 41.152 1.00 12.98 172 PHE A CA 1
ATOM 1273 C C . PHE A 1 170 ? 36.334 50.388 41.712 1.00 14.60 172 PHE A C 1
ATOM 1274 O O . PHE A 1 170 ? 37.305 50.401 40.955 1.00 15.03 172 PHE A O 1
ATOM 1282 N N . GLU A 1 171 ? 36.450 50.542 43.027 1.00 15.49 173 GLU A N 1
ATOM 1283 C CA . GLU A 1 171 ? 37.764 50.706 43.634 1.00 17.26 173 GLU A CA 1
ATOM 1284 C C . GLU A 1 171 ? 38.459 49.347 43.675 1.00 17.27 173 GLU A C 1
ATOM 1285 O O . GLU A 1 171 ? 37.923 48.378 44.213 1.00 17.60 173 GLU A O 1
ATOM 1291 N N . ALA A 1 172 ? 39.652 49.290 43.092 1.00 17.63 174 ALA A N 1
ATOM 1292 C CA . ALA A 1 172 ? 40.435 48.063 43.011 1.00 18.39 174 ALA A CA 1
ATOM 1293 C C . ALA A 1 172 ? 40.631 47.316 44.326 1.00 18.83 174 ALA A C 1
ATOM 1294 O O . ALA A 1 172 ? 40.489 46.094 44.377 1.00 18.94 174 ALA A O 1
ATOM 1296 N N . HIS A 1 173 ? 40.961 48.043 45.387 1.00 19.23 175 HIS A N 1
ATOM 1297 C CA . HIS A 1 173 ? 41.199 47.410 46.679 1.00 19.50 175 HIS A CA 1
ATOM 1298 C C . HIS A 1 173 ? 39.944 46.817 47.316 1.00 19.34 175 HIS A C 1
ATOM 1299 O O . HIS A 1 173 ? 40.036 46.077 48.297 1.00 20.35 175 HIS A O 1
ATOM 1306 N N . LEU A 1 174 ? 38.776 47.125 46.757 1.00 18.64 176 LEU A N 1
ATOM 1307 C CA . LEU A 1 174 ? 37.522 46.611 47.299 1.00 18.17 176 LEU A CA 1
ATOM 1308 C C . LEU A 1 174 ? 37.058 45.314 46.643 1.00 17.91 176 LEU A C 1
ATOM 1309 O O . LEU A 1 174 ? 36.049 44.738 47.046 1.00 18.02 176 LEU A O 1
ATOM 1314 N N . THR A 1 175 ? 37.786 44.857 45.630 1.00 16.71 177 THR A N 1
ATOM 1315 C CA . THR A 1 175 ? 37.429 43.613 44.963 1.00 16.90 177 THR A CA 1
ATOM 1316 C C . THR A 1 175 ? 37.926 42.466 45.833 1.00 18.24 177 THR A C 1
ATOM 1317 O O . THR A 1 175 ? 39.112 42.393 46.160 1.00 18.45 177 THR A O 1
ATOM 1321 N N . ARG A 1 176 ? 37.014 41.581 46.222 1.00 18.27 178 ARG A N 1
ATOM 1322 C CA . ARG A 1 176 ? 37.376 40.448 47.063 1.00 19.23 178 ARG A CA 1
ATOM 1323 C C . ARG A 1 176 ? 36.655 39.177 46.646 1.00 18.90 178 ARG A C 1
ATOM 1324 O O . ARG A 1 176 ? 35.661 39.219 45.921 1.00 17.76 178 ARG A O 1
ATOM 1332 N N . GLU A 1 177 ? 37.158 38.045 47.126 1.00 17.50 179 GLU A N 1
ATOM 1333 C CA . GLU A 1 177 ? 36.574 36.753 46.805 1.00 18.34 179 GLU A CA 1
ATOM 1334 C C . GLU A 1 177 ? 35.196 36.570 47.434 1.00 16.78 179 GLU A C 1
ATOM 1335 O O . GLU A 1 177 ? 34.923 37.057 48.533 1.00 17.47 179 GLU A O 1
ATOM 1341 N N . GLY A 1 178 ? 34.332 35.866 46.713 1.00 15.80 180 GLY A N 1
ATOM 1342 C CA . GLY A 1 178 ? 32.987 35.600 47.183 1.00 15.03 180 GLY A CA 1
ATOM 1343 C C . GLY A 1 178 ? 32.504 34.322 46.531 1.00 14.65 180 GLY A C 1
ATOM 1344 O O . GLY A 1 178 ? 33.212 33.742 45.708 1.00 14.62 180 GLY A O 1
ATOM 1345 N N . THR A 1 179 ? 31.306 33.876 46.885 1.00 14.44 181 THR A N 1
ATOM 1346 C CA . THR A 1 179 ? 30.769 32.651 46.307 1.00 14.31 181 THR A CA 1
ATOM 1347 C C . THR A 1 179 ? 29.737 32.931 45.224 1.00 13.33 181 THR A C 1
ATOM 1348 O O . THR A 1 179 ? 28.780 33.672 45.439 1.00 14.32 181 THR A O 1
ATOM 1352 N N . PHE A 1 180 ? 29.948 32.335 44.056 1.00 13.33 182 PHE A N 1
ATOM 1353 C CA . PHE A 1 180 ? 29.031 32.484 42.936 1.00 11.90 182 PHE A CA 1
ATOM 1354 C C . PHE A 1 180 ? 28.500 31.092 42.615 1.00 13.05 182 PHE A C 1
ATOM 1355 O O . PHE A 1 180 ? 29.275 30.155 42.425 1.00 13.75 182 PHE A O 1
ATOM 1363 N N . ARG A 1 181 ? 27.179 30.959 42.572 1.00 12.64 183 ARG A N 1
ATOM 1364 C CA . ARG A 1 181 ? 26.545 29.676 42.289 1.00 13.92 183 ARG A CA 1
ATOM 1365 C C . ARG A 1 181 ? 26.378 29.444 40.790 1.00 14.40 183 ARG A C 1
ATOM 1366 O O . ARG A 1 181 ? 25.423 29.927 40.183 1.00 15.11 183 ARG A O 1
ATOM 1374 N N . THR A 1 182 ? 27.309 28.701 40.198 1.00 14.07 184 THR A N 1
ATOM 1375 C CA . THR A 1 182 ? 27.258 28.404 38.768 1.00 14.78 184 THR A CA 1
ATOM 1376 C C . THR A 1 182 ? 26.459 27.123 38.537 1.00 15.30 184 THR A C 1
ATOM 1377 O O . THR A 1 182 ? 26.183 26.377 39.477 1.00 15.53 184 THR A O 1
ATOM 1381 N N . PRO A 1 183 ? 26.067 26.857 37.280 1.00 15.90 185 PRO A N 1
ATOM 1382 C CA . PRO A 1 183 ? 25.304 25.642 36.980 1.00 16.86 185 PRO A CA 1
ATOM 1383 C C . PRO A 1 183 ? 26.149 24.401 37.272 1.00 17.29 185 PRO A C 1
ATOM 1384 O O . PRO A 1 183 ? 25.634 23.284 37.324 1.00 17.80 185 PRO A O 1
ATOM 1388 N N . ARG A 1 184 ? 27.449 24.614 37.464 1.00 18.31 186 ARG A N 1
ATOM 1389 C CA . ARG A 1 184 ? 28.380 23.528 37.752 1.00 19.75 186 ARG A CA 1
ATOM 1390 C C . ARG A 1 184 ? 28.798 23.522 39.219 1.00 19.20 186 ARG A C 1
ATOM 1391 O O . ARG A 1 184 ? 29.803 22.908 39.581 1.00 20.70 186 ARG A O 1
ATOM 1399 N N . GLY A 1 185 ? 28.031 24.212 40.057 1.00 19.08 187 GLY A N 1
ATOM 1400 C CA . GLY A 1 185 ? 28.341 24.252 41.475 1.00 18.24 187 GLY A CA 1
ATOM 1401 C C . GLY A 1 185 ? 28.880 25.584 41.962 1.00 19.39 187 GLY A C 1
ATOM 1402 O O . GLY A 1 185 ? 29.209 26.454 41.156 1.00 17.92 187 GLY A O 1
ATOM 1403 N N . PRO A 1 186 ? 28.985 25.771 43.287 1.00 19.70 188 PRO A N 1
ATOM 1404 C CA . PRO A 1 186 ? 29.490 27.005 43.894 1.00 20.10 188 PRO A CA 1
ATOM 1405 C C . PRO A 1 186 ? 30.983 27.189 43.657 1.00 20.78 188 PRO A C 1
ATOM 1406 O O . PRO A 1 186 ? 31.765 26.247 43.796 1.00 21.57 188 PRO A O 1
ATOM 1410 N N . LYS A 1 187 ? 31.376 28.407 43.306 1.00 19.88 189 LYS A N 1
ATOM 1411 C CA . LYS A 1 187 ? 32.777 28.701 43.046 1.00 19.22 189 LYS A CA 1
ATOM 1412 C C . LYS A 1 187 ? 33.215 30.013 43.679 1.00 18.33 189 LYS A C 1
ATOM 1413 O O . LYS A 1 187 ? 32.454 30.980 43.719 1.00 18.68 189 LYS A O 1
ATOM 1419 N N . ARG A 1 188 ? 34.443 30.040 44.183 1.00 17.28 190 ARG A N 1
ATOM 1420 C CA . ARG A 1 188 ? 34.978 31.248 44.793 1.00 16.65 190 ARG A CA 1
ATOM 1421 C C . ARG A 1 188 ? 35.559 32.089 43.665 1.00 16.15 190 ARG A C 1
ATOM 1422 O O . ARG A 1 188 ? 36.469 31.653 42.958 1.00 17.28 190 ARG A O 1
ATOM 1430 N N . VAL A 1 189 ? 35.018 33.290 43.494 1.00 14.59 191 VAL A N 1
ATOM 1431 C CA . VAL A 1 189 ? 35.465 34.1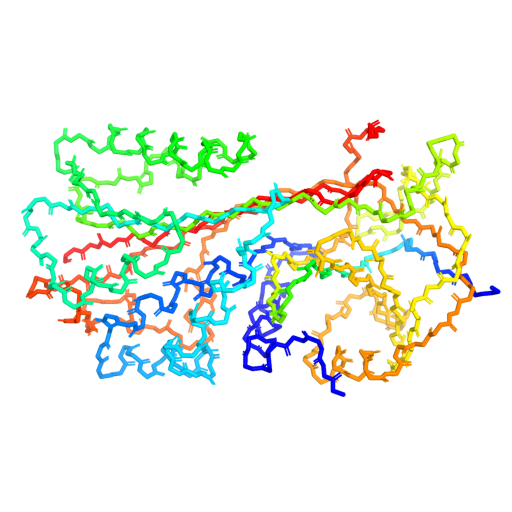92 42.440 1.00 14.44 191 VAL A CA 1
ATOM 1432 C C . VAL A 1 189 ? 35.551 35.627 42.946 1.00 13.25 191 VAL A C 1
ATOM 1433 O O . VAL A 1 189 ? 34.932 35.981 43.947 1.00 13.55 191 VAL A O 1
ATOM 1437 N N . PRO A 1 190 ? 36.328 36.473 42.256 1.00 13.33 192 PRO A N 1
ATOM 1438 C CA . PRO A 1 190 ? 36.458 37.870 42.673 1.00 13.29 192 PRO A CA 1
ATOM 1439 C C . PRO A 1 190 ? 35.207 38.690 42.367 1.00 13.25 192 PRO A C 1
ATOM 1440 O O . PRO A 1 190 ? 34.701 38.673 41.243 1.00 13.00 192 PRO A O 1
ATOM 1444 N N . PHE A 1 191 ? 34.707 39.386 43.383 1.00 12.43 193 PHE A N 1
ATOM 1445 C CA . PHE A 1 191 ? 33.536 40.247 43.245 1.00 11.79 193 PHE A CA 1
ATOM 1446 C C . PHE A 1 191 ? 33.965 41.694 43.436 1.00 11.96 193 PHE A C 1
ATOM 1447 O O . PHE A 1 191 ? 34.671 42.020 44.395 1.00 12.46 193 PHE A O 1
ATOM 1455 N N . MET A 1 192 ? 33.536 42.561 42.527 1.00 11.02 194 MET A N 1
ATOM 1456 C CA . MET A 1 192 ? 33.843 43.979 42.641 1.00 11.77 194 MET A CA 1
ATOM 1457 C C . MET A 1 192 ? 32.727 44.567 43.498 1.00 11.64 194 MET A C 1
ATOM 1458 O O . MET A 1 192 ? 31.576 44.136 43.398 1.00 11.85 194 MET A O 1
ATOM 1463 N N . HIS A 1 193 ? 33.061 45.531 44.351 1.00 11.35 195 HIS A N 1
ATOM 1464 C CA . HIS A 1 193 ? 32.061 46.141 45.221 1.00 11.61 195 HIS A CA 1
ATOM 1465 C C . HIS A 1 193 ? 31.993 47.648 45.091 1.00 12.23 195 HIS A C 1
ATOM 1466 O O . HIS A 1 193 ? 33.019 48.322 45.037 1.00 13.05 195 HIS A O 1
ATOM 1473 N N . ARG A 1 194 ? 30.770 48.167 45.054 1.00 12.09 196 ARG A N 1
ATOM 1474 C CA . ARG A 1 194 ? 30.541 49.600 44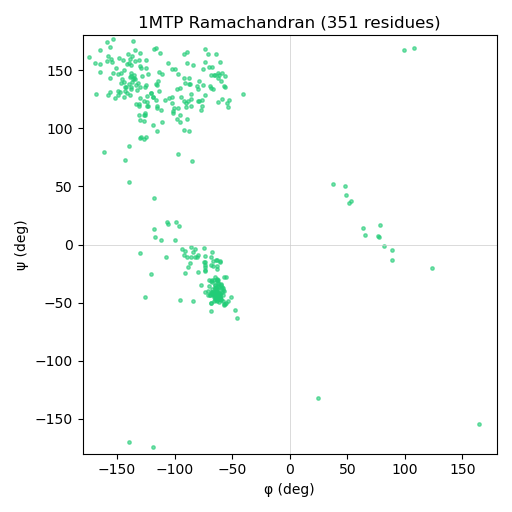.957 1.00 13.35 196 ARG A CA 1
ATOM 1475 C C . ARG A 1 194 ? 29.161 49.926 45.506 1.00 13.99 196 ARG A C 1
ATOM 1476 O O . ARG A 1 194 ? 28.176 49.280 45.153 1.00 14.17 196 ARG A O 1
ATOM 1484 N N . THR A 1 195 ? 29.098 50.922 46.381 1.00 14.35 197 THR A N 1
ATOM 1485 C CA . THR A 1 195 ? 27.833 51.360 46.949 1.00 14.84 197 THR A CA 1
ATOM 1486 C C . THR A 1 195 ? 27.615 52.780 46.454 1.00 14.76 197 THR A C 1
ATOM 1487 O O . THR A 1 195 ? 28.418 53.677 46.727 1.00 15.91 197 THR A O 1
ATOM 1491 N N . LYS A 1 196 ? 26.533 52.988 45.717 1.00 14.07 198 LYS A N 1
ATOM 1492 C CA . LYS A 1 196 ? 26.261 54.306 45.171 1.00 14.65 198 LYS A CA 1
ATOM 1493 C C . LYS A 1 196 ? 24.862 54.387 44.587 1.00 13.58 198 LYS A C 1
ATOM 1494 O O . LYS A 1 196 ? 24.268 53.370 44.224 1.00 13.52 198 LYS A O 1
ATOM 1500 N N . THR A 1 197 ? 24.335 55.603 44.510 1.00 12.24 199 THR A N 1
ATOM 1501 C CA . THR A 1 197 ? 23.019 55.819 43.932 1.00 12.21 199 THR A CA 1
ATOM 1502 C C . THR A 1 197 ? 23.124 55.481 42.447 1.00 11.77 199 THR A C 1
ATOM 1503 O O . THR A 1 197 ? 24.076 55.879 41.769 1.00 12.00 199 THR A O 1
ATOM 1507 N N . MET A 1 198 ? 22.150 54.724 41.954 1.00 10.96 200 MET A N 1
ATOM 1508 C CA . MET A 1 198 ? 22.131 54.295 40.561 1.00 9.84 200 MET A CA 1
ATOM 1509 C C . MET A 1 198 ? 20.729 53.792 40.236 1.00 10.79 200 MET A C 1
ATOM 1510 O O . MET A 1 198 ? 19.919 53.583 41.133 1.00 10.17 200 MET A O 1
ATOM 1515 N N . PRO A 1 199 ? 20.424 53.586 38.946 1.00 9.34 201 PRO A N 1
ATOM 1516 C CA . PRO A 1 199 ? 19.088 53.100 38.591 1.00 9.80 201 PRO A CA 1
ATOM 1517 C C . PRO A 1 199 ? 18.873 51.668 39.066 1.00 9.80 201 PRO A C 1
ATOM 1518 O O . PRO A 1 199 ? 19.741 50.810 38.896 1.00 10.75 201 PRO A O 1
ATOM 1522 N N . TYR A 1 200 ? 17.714 51.427 39.667 1.00 10.10 202 TYR A N 1
ATOM 1523 C CA . TYR A 1 200 ? 17.342 50.108 40.161 1.00 11.59 202 TYR A CA 1
ATOM 1524 C C . TYR A 1 200 ? 15.876 49.879 39.823 1.00 11.67 202 TYR A C 1
ATOM 1525 O O . TYR A 1 200 ? 15.072 50.811 39.865 1.00 12.63 202 TYR A O 1
ATOM 1534 N N . ALA A 1 201 ? 15.527 48.643 39.485 1.00 10.63 203 ALA A N 1
ATOM 1535 C CA . ALA A 1 201 ? 14.147 48.326 39.150 1.00 11.08 203 ALA A CA 1
ATOM 1536 C C . ALA A 1 201 ? 13.821 46.885 39.491 1.00 12.54 203 ALA A C 1
ATOM 1537 O O . ALA A 1 201 ? 14.698 46.023 39.505 1.00 11.37 203 ALA A O 1
ATOM 1539 N N . THR A 1 202 ? 12.551 46.633 39.780 1.00 13.91 204 THR A N 1
ATOM 1540 C CA . THR A 1 202 ? 12.097 45.286 40.077 1.00 14.96 204 THR A CA 1
ATOM 1541 C C . THR A 1 202 ? 10.763 45.095 39.371 1.00 15.47 204 THR A C 1
ATOM 1542 O O . THR A 1 202 ? 9.977 46.036 39.248 1.00 15.68 204 THR A O 1
ATOM 1546 N N . ALA A 1 203 ? 10.520 43.884 38.888 1.00 15.21 205 ALA A N 1
ATOM 1547 C CA . ALA A 1 203 ? 9.278 43.579 38.192 1.00 15.49 205 ALA A CA 1
ATOM 1548 C C . ALA A 1 203 ? 9.147 42.077 38.004 1.00 16.69 205 ALA A C 1
ATOM 1549 O O . ALA A 1 203 ? 10.074 41.420 37.531 1.00 15.01 205 ALA A O 1
ATOM 1551 N N . ARG A 1 204 ? 7.994 41.540 38.390 1.00 17.97 206 ARG A N 1
ATOM 1552 C CA . ARG A 1 204 ? 7.717 40.116 38.257 1.00 18.56 206 ARG A CA 1
ATOM 1553 C C . ARG A 1 204 ? 8.812 39.231 38.856 1.00 17.47 206 ARG A C 1
ATOM 1554 O O . ARG A 1 204 ? 9.114 38.164 38.323 1.00 18.41 206 ARG A O 1
ATOM 1562 N N . GLY A 1 205 ? 9.406 39.676 39.959 1.00 15.83 207 GLY A N 1
ATOM 1563 C CA . GLY A 1 205 ? 10.447 38.892 40.603 1.00 14.41 207 GLY A CA 1
ATOM 1564 C C . GLY A 1 205 ? 11.850 39.173 40.097 1.00 13.57 207 GLY A C 1
ATOM 1565 O O . GLY A 1 205 ? 12.835 38.753 40.708 1.00 13.87 207 GLY A O 1
ATOM 1566 N N . TRP A 1 206 ? 11.949 39.875 38.975 1.00 13.32 208 TRP A N 1
ATOM 1567 C CA . TRP A 1 206 ? 13.248 40.213 38.416 1.00 12.04 208 TRP A CA 1
ATOM 1568 C C . TRP A 1 206 ? 13.789 41.464 39.086 1.00 11.82 208 TRP A C 1
ATOM 1569 O O . TRP A 1 206 ? 13.025 42.286 39.594 1.00 13.67 208 TRP A O 1
ATOM 1580 N N . ARG A 1 207 ? 15.111 41.598 39.090 1.00 11.26 209 ARG A N 1
ATOM 1581 C CA . ARG A 1 207 ? 15.762 42.760 39.683 1.00 11.28 209 ARG A CA 1
ATOM 1582 C C . ARG A 1 207 ? 16.830 43.237 38.709 1.00 9.60 209 ARG A C 1
ATOM 1583 O O . ARG A 1 207 ? 17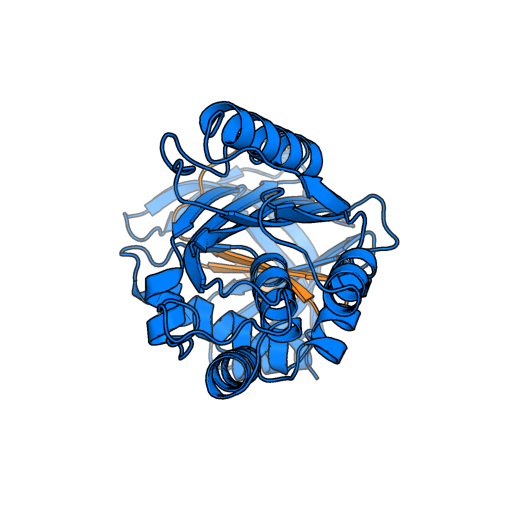.503 42.430 38.068 1.00 11.22 209 ARG A O 1
ATOM 1591 N N . MET A 1 208 ? 16.991 44.549 38.599 1.00 10.37 210 MET A N 1
ATOM 1592 C CA . MET A 1 208 ? 17.970 45.090 37.670 1.00 10.39 210 MET A CA 1
ATOM 1593 C C . MET A 1 208 ? 18.573 46.403 38.139 1.00 9.92 210 MET A C 1
ATOM 1594 O O . MET A 1 208 ? 17.923 47.190 38.826 1.00 10.61 210 MET A O 1
ATOM 1599 N N . VAL A 1 209 ? 19.838 46.612 37.794 1.00 10.00 211 VAL A N 1
ATOM 1600 C CA . VAL A 1 209 ? 20.516 47.863 38.094 1.00 10.05 211 VAL A CA 1
ATOM 1601 C C . VAL A 1 209 ? 21.157 48.274 36.782 1.00 9.83 211 VAL A C 1
ATOM 1602 O O . VAL A 1 209 ? 21.344 47.444 35.886 1.00 9.76 211 VAL A O 1
ATOM 1606 N N . THR A 1 210 ? 21.471 49.554 36.650 1.00 9.66 212 THR A N 1
ATOM 1607 C CA . THR A 1 210 ? 22.099 50.035 35.435 1.00 9.37 212 THR A CA 1
ATOM 1608 C C . THR A 1 210 ? 23.370 50.796 35.771 1.00 9.33 212 THR A C 1
ATOM 1609 O O . THR A 1 210 ? 23.348 51.752 36.551 1.00 11.07 212 THR A O 1
ATOM 1613 N N . LEU A 1 211 ? 24.482 50.350 35.198 1.00 9.83 213 LEU A N 1
ATOM 1614 C CA . LEU A 1 211 ? 25.769 50.999 35.408 1.00 9.40 213 LEU A CA 1
ATOM 1615 C C . LEU A 1 211 ? 25.946 52.105 34.375 1.00 10.12 213 LEU A C 1
ATOM 1616 O O . LEU A 1 211 ? 25.877 51.866 33.168 1.00 10.18 213 LEU A O 1
ATOM 1621 N N . HIS A 1 212 ? 26.169 53.315 34.872 1.00 10.03 214 HIS A N 1
ATOM 1622 C CA . HIS A 1 212 ? 26.351 54.502 34.046 1.00 10.06 214 HIS A CA 1
ATOM 1623 C C . HIS A 1 212 ? 27.775 54.559 33.490 1.00 9.63 214 HIS A C 1
ATOM 1624 O O . HIS A 1 212 ? 28.748 54.339 34.215 1.00 10.02 214 HIS A O 1
ATOM 1631 N N . ALA A 1 213 ? 27.892 54.847 32.196 1.00 9.84 215 ALA A N 1
ATOM 1632 C CA . ALA A 1 213 ? 29.196 54.929 31.550 1.00 9.60 215 ALA A CA 1
ATOM 1633 C C . ALA A 1 213 ? 29.276 56.176 30.680 1.00 9.48 215 ALA A C 1
ATOM 1634 O O . ALA A 1 213 ? 28.268 56.821 30.414 1.00 9.37 215 ALA A O 1
ATOM 1636 N N . HIS A 1 214 ? 30.485 56.507 30.243 1.00 9.39 216 HIS A N 1
ATOM 1637 C CA . HIS A 1 214 ? 30.700 57.674 29.402 1.00 9.28 216 HIS A CA 1
ATOM 1638 C C . HIS A 1 214 ? 30.143 57.491 27.998 1.00 9.43 216 HIS A C 1
ATOM 1639 O O . HIS A 1 214 ? 29.832 56.378 27.568 1.00 8.32 216 HIS A O 1
ATOM 1646 N N . ASP A 1 215 ? 30.015 58.612 27.299 1.00 9.17 217 ASP A N 1
ATOM 1647 C CA . ASP A 1 215 ? 29.565 58.639 25.919 1.00 9.68 217 ASP A CA 1
ATOM 1648 C C . ASP A 1 215 ? 28.317 57.837 25.556 1.00 9.84 217 ASP A C 1
ATOM 1649 O O . ASP A 1 215 ? 28.314 57.047 24.605 1.00 9.62 217 ASP A O 1
ATOM 1654 N N . GLU A 1 216 ? 27.260 58.050 26.330 1.00 9.39 218 GLU A N 1
ATOM 1655 C CA . GLU A 1 216 ? 25.963 57.430 26.088 1.00 9.37 218 GLU A CA 1
ATOM 1656 C C . GLU A 1 216 ? 25.866 55.914 26.190 1.00 9.34 218 GLU A C 1
ATOM 1657 O O . GLU A 1 216 ? 24.877 55.316 25.756 1.00 9.79 218 GLU A O 1
ATOM 1663 N N . LEU A 1 217 ? 26.886 55.293 26.768 1.00 8.74 219 LEU A N 1
ATOM 1664 C CA . LEU A 1 217 ? 26.879 53.848 26.962 1.00 8.78 219 LEU A CA 1
ATOM 1665 C C . LEU A 1 217 ? 26.287 53.552 28.340 1.00 9.13 219 LEU A C 1
ATOM 1666 O O . LEU A 1 217 ? 26.492 54.305 29.294 1.00 9.18 219 LEU A O 1
ATOM 1671 N N . ALA A 1 218 ? 25.531 52.465 28.430 1.00 9.13 220 ALA A N 1
ATOM 1672 C CA . ALA A 1 218 ? 24.917 52.054 29.689 1.00 8.38 220 ALA A CA 1
ATOM 1673 C C . ALA A 1 218 ? 24.937 50.533 29.737 1.00 8.07 220 ALA A C 1
ATOM 1674 O O . ALA A 1 218 ? 24.890 49.872 28.699 1.00 8.23 220 ALA A O 1
ATOM 1676 N N . VAL A 1 219 ? 25.015 49.977 30.940 1.00 8.20 221 VAL A N 1
ATOM 1677 C CA . VAL A 1 219 ? 25.046 48.530 31.082 1.00 8.59 221 VAL A CA 1
ATOM 1678 C C . VAL A 1 219 ? 24.034 48.042 32.114 1.00 9.21 221 VAL A C 1
ATOM 1679 O O . VAL A 1 219 ? 24.178 48.299 33.309 1.00 10.15 221 VAL A O 1
ATOM 1683 N N . ASP A 1 220 ? 22.996 47.354 31.644 1.00 8.27 222 ASP A N 1
ATOM 1684 C CA . ASP A 1 220 ? 21.982 46.814 32.546 1.00 8.51 222 ASP A CA 1
ATOM 1685 C C . ASP A 1 220 ? 22.434 45.439 33.018 1.00 8.24 222 ASP A C 1
ATOM 1686 O O . ASP A 1 220 ? 22.961 44.646 32.231 1.00 7.70 222 ASP A O 1
ATOM 1691 N N . VAL A 1 221 ? 22.235 45.166 34.304 1.00 8.32 223 VAL A N 1
ATOM 1692 C CA . VAL A 1 221 ? 22.579 43.870 34.879 1.00 8.21 223 VAL A CA 1
ATOM 1693 C C . VAL A 1 221 ? 21.289 43.348 35.499 1.00 8.64 223 VAL A C 1
ATOM 1694 O O . VAL A 1 221 ? 20.724 43.983 36.388 1.00 8.66 223 VAL A O 1
ATOM 1698 N N . LEU A 1 222 ? 20.824 42.197 35.021 1.00 9.09 224 LEU A N 1
ATOM 1699 C CA . LEU A 1 222 ? 19.576 41.620 35.507 1.00 9.20 224 LEU A CA 1
ATOM 1700 C C . LEU A 1 222 ? 19.730 40.290 36.214 1.00 9.34 224 LEU A C 1
ATOM 1701 O O . LEU A 1 222 ? 20.477 39.422 35.771 1.00 10.73 224 LEU A O 1
ATOM 1706 N N . LEU A 1 223 ? 18.996 40.139 37.310 1.00 9.30 225 LEU A N 1
ATOM 1707 C CA . LEU A 1 223 ? 18.984 38.900 38.074 1.00 10.06 225 LEU A CA 1
ATOM 1708 C C . LEU A 1 223 ? 17.575 38.336 37.993 1.00 9.57 225 LEU A C 1
ATOM 1709 O O . LEU A 1 223 ? 16.604 39.020 38.311 1.00 10.92 225 LEU A O 1
ATOM 1714 N N . PRO A 1 224 ? 17.441 37.087 37.537 1.00 10.75 226 PRO A N 1
ATOM 1715 C CA . PRO A 1 224 ? 16.107 36.494 37.446 1.00 10.83 226 PRO A CA 1
ATOM 1716 C C . PRO A 1 224 ? 15.609 36.146 38.844 1.00 11.84 226 PRO A C 1
ATOM 1717 O O . PRO A 1 224 ? 16.374 36.175 39.809 1.00 11.25 226 PRO A O 1
ATOM 1721 N N . PRO A 1 225 ? 14.317 35.821 38.973 1.00 12.75 227 PRO A N 1
ATOM 1722 C CA . PRO A 1 225 ? 13.751 35.467 40.275 1.00 12.47 227 PRO A CA 1
ATOM 1723 C C . PRO A 1 225 ? 14.454 34.226 40.817 1.00 12.92 227 PRO A C 1
ATOM 1724 O O . PRO A 1 225 ? 14.851 33.348 40.050 1.00 11.80 227 PRO A O 1
ATOM 1728 N N . GLY A 1 226 ? 14.612 34.157 42.135 1.00 12.00 228 GLY A N 1
ATOM 1729 C CA . GLY A 1 226 ? 15.256 32.999 42.728 1.00 12.86 228 GLY A CA 1
ATOM 1730 C C . GLY A 1 226 ? 14.443 31.743 42.470 1.00 13.47 228 GLY A C 1
ATOM 1731 O O . GLY A 1 226 ? 14.959 30.631 42.577 1.00 12.78 228 GLY A O 1
ATOM 1732 N N . THR A 1 227 ? 13.169 31.927 42.126 1.00 13.26 229 THR A N 1
ATOM 1733 C CA . THR A 1 227 ? 12.271 30.810 41.844 1.00 13.41 229 THR A CA 1
ATOM 1734 C C . THR A 1 227 ? 12.577 30.161 40.493 1.00 12.89 229 THR A C 1
ATOM 1735 O O . THR A 1 227 ? 12.031 29.109 40.159 1.00 12.84 229 THR A O 1
ATOM 1739 N N . ASN A 1 228 ? 13.436 30.808 39.709 1.00 12.05 230 ASN A N 1
ATOM 1740 C CA . ASN A 1 228 ? 13.892 30.263 38.431 1.00 12.78 230 ASN A CA 1
ATOM 1741 C C . ASN A 1 228 ? 15.163 30.978 38.006 1.00 12.82 230 ASN A C 1
ATOM 1742 O O . ASN A 1 228 ? 15.146 31.885 37.167 1.00 12.25 230 ASN A O 1
ATOM 1747 N N . ALA A 1 229 ? 16.268 30.553 38.606 1.00 11.68 231 ALA A N 1
ATOM 1748 C CA . ALA A 1 229 ? 17.580 31.122 38.341 1.00 11.29 231 ALA A CA 1
ATOM 1749 C C . ALA A 1 229 ? 18.013 30.988 36.887 1.00 10.25 231 ALA A C 1
ATOM 1750 O O . ALA A 1 229 ? 18.968 31.643 36.463 1.00 12.16 231 ALA A O 1
ATOM 1752 N N . ALA A 1 230 ? 17.315 30.149 36.126 1.00 10.54 232 ALA A N 1
ATOM 1753 C CA . ALA A 1 230 ? 17.653 29.928 34.721 1.00 10.77 232 ALA A CA 1
ATOM 1754 C C . ALA A 1 230 ? 16.775 30.710 33.752 1.00 11.69 232 ALA A C 1
ATOM 1755 O O . ALA A 1 230 ? 16.911 30.568 32.536 1.00 12.33 232 ALA A O 1
ATOM 1757 N N . ALA A 1 231 ? 15.881 31.535 34.285 1.00 11.48 233 ALA A N 1
ATOM 1758 C CA . ALA A 1 231 ? 14.982 32.318 33.447 1.00 11.89 233 ALA A CA 1
ATOM 1759 C C . ALA A 1 231 ? 15.731 33.297 32.551 1.00 11.40 233 ALA A C 1
ATOM 1760 O O . ALA A 1 231 ? 16.782 33.817 32.923 1.00 12.59 233 ALA A O 1
ATOM 1762 N N . VAL A 1 232 ? 15.175 33.535 31.367 1.00 12.30 234 VAL A N 1
ATOM 1763 C CA . VAL A 1 232 ? 15.755 34.459 30.398 1.00 13.01 234 VAL A CA 1
ATOM 1764 C C . VAL A 1 232 ? 14.770 35.613 30.229 1.00 12.67 234 VAL A C 1
ATOM 1765 O O . VAL A 1 232 ? 13.564 35.399 30.136 1.00 14.23 234 VAL A O 1
ATOM 1769 N N . PRO A 1 233 ? 15.271 36.856 30.187 1.00 13.03 235 PRO A N 1
ATOM 1770 C CA . PRO A 1 233 ? 14.361 37.993 30.035 1.00 13.53 235 PRO A CA 1
ATOM 1771 C C . PRO A 1 233 ? 13.651 38.070 28.690 1.00 13.12 235 PRO A C 1
ATOM 1772 O O . PRO A 1 233 ? 14.153 37.583 27.677 1.00 14.20 235 PRO A O 1
ATOM 1776 N N . THR A 1 234 ? 12.469 38.678 28.702 1.00 13.30 236 THR A N 1
ATOM 1777 C CA . THR A 1 234 ? 11.684 38.871 27.489 1.00 13.27 236 THR A CA 1
ATOM 1778 C C . THR A 1 234 ? 11.646 40.372 27.228 1.00 12.93 236 THR A C 1
ATOM 1779 O O . THR A 1 234 ? 11.973 41.168 28.110 1.00 12.53 236 THR A O 1
ATOM 1783 N N . ALA A 1 235 ? 11.251 40.760 26.020 1.00 12.50 237 ALA A N 1
ATOM 1784 C CA . ALA A 1 235 ? 11.195 42.173 25.669 1.00 13.20 237 ALA A CA 1
ATOM 1785 C C . ALA A 1 235 ? 10.247 42.967 26.570 1.00 14.05 237 ALA A C 1
ATOM 1786 O O . ALA A 1 235 ? 10.607 44.034 27.069 1.00 13.62 237 ALA A O 1
ATOM 1788 N N . PRO A 1 236 ? 9.022 42.461 26.791 1.00 14.73 238 PRO A N 1
ATOM 1789 C CA . PRO A 1 236 ? 8.085 43.192 27.651 1.00 14.30 238 PRO A CA 1
ATOM 1790 C C . PRO A 1 236 ? 8.639 43.391 29.059 1.00 14.91 238 PRO A C 1
ATOM 1791 O O . PRO A 1 236 ? 8.393 44.414 29.698 1.00 14.65 238 PRO A O 1
ATOM 1795 N N . LEU A 1 237 ? 9.396 42.406 29.532 1.00 13.87 239 LEU A N 1
ATOM 1796 C CA . LEU A 1 237 ? 9.981 42.466 30.864 1.00 14.34 239 LEU A CA 1
ATOM 1797 C C . LEU A 1 237 ? 11.059 43.537 30.974 1.00 13.42 239 LEU A C 1
ATOM 1798 O O . LEU A 1 237 ? 11.040 44.349 31.897 1.00 13.50 239 LEU A O 1
ATOM 1803 N N . LEU A 1 238 ? 12.004 43.537 30.039 1.00 12.26 240 LEU A N 1
ATOM 1804 C CA . LEU A 1 238 ? 13.073 44.526 30.080 1.00 12.52 240 LEU A CA 1
ATOM 1805 C C . LEU A 1 238 ? 12.505 45.931 29.939 1.00 12.69 240 LEU A C 1
ATOM 1806 O O . LEU A 1 238 ? 12.966 46.861 30.598 1.00 13.23 240 LEU A O 1
ATOM 1811 N N . THR A 1 239 ? 11.503 46.087 29.080 1.00 13.52 241 THR A N 1
ATOM 1812 C CA . THR A 1 239 ? 10.891 47.395 28.886 1.00 15.05 241 THR A CA 1
ATOM 1813 C C . THR A 1 239 ? 10.261 47.865 30.193 1.00 15.01 241 THR A C 1
ATOM 1814 O O . THR A 1 239 ? 10.363 49.038 30.552 1.00 14.27 241 THR A O 1
ATOM 1818 N N . ALA A 1 240 ? 9.619 46.944 30.907 1.00 14.98 242 ALA A N 1
ATOM 1819 C CA . ALA A 1 240 ? 8.989 47.274 32.180 1.00 14.32 242 ALA A CA 1
ATOM 1820 C C . ALA A 1 240 ? 10.051 47.686 33.195 1.00 13.63 242 ALA A C 1
ATOM 1821 O O . ALA A 1 240 ? 9.850 48.613 33.976 1.00 14.02 242 ALA A O 1
ATOM 1823 N N . LEU A 1 241 ? 11.184 46.991 33.180 1.00 12.93 243 LEU A N 1
ATOM 1824 C CA . LEU A 1 241 ? 12.269 47.311 34.099 1.00 12.68 243 LEU A CA 1
ATOM 1825 C C . LEU A 1 241 ? 12.832 48.699 33.790 1.00 13.31 243 LEU A C 1
ATOM 1826 O O . LEU A 1 241 ? 13.124 49.473 34.702 1.00 13.76 243 LEU A O 1
ATOM 1831 N N . HIS A 1 242 ? 12.982 49.014 32.506 1.00 13.54 244 HIS A N 1
ATOM 1832 C CA . HIS A 1 242 ? 13.486 50.325 32.113 1.00 14.85 244 HIS A CA 1
ATOM 1833 C C . HIS A 1 242 ? 12.519 51.407 32.589 1.00 15.86 244 HIS A C 1
ATOM 1834 O O . HIS A 1 242 ? 12.938 52.436 33.119 1.00 16.89 244 HIS A O 1
ATOM 1841 N N . ARG A 1 243 ? 11.224 51.166 32.404 1.00 16.72 245 ARG A N 1
ATOM 1842 C CA . ARG A 1 243 ? 10.205 52.133 32.806 1.00 18.66 245 ARG A CA 1
ATOM 1843 C C . ARG A 1 243 ? 10.138 52.366 34.311 1.00 18.14 245 ARG A C 1
ATOM 1844 O O . ARG A 1 243 ? 9.873 53.485 34.755 1.00 20.01 245 ARG A O 1
ATOM 1852 N N . ARG A 1 244 ? 10.377 51.316 35.091 1.00 17.60 246 ARG A N 1
ATOM 1853 C CA . ARG A 1 244 ? 10.322 51.418 36.547 1.00 18.32 246 ARG A CA 1
ATOM 1854 C C . ARG A 1 244 ? 11.658 51.799 37.180 1.00 18.18 246 ARG A C 1
ATOM 1855 O O . ARG A 1 244 ? 11.716 52.120 38.367 1.00 19.93 246 ARG A O 1
ATOM 1863 N N . SER A 1 245 ? 12.724 51.765 36.386 1.00 16.95 247 SER A N 1
ATOM 1864 C CA . SER A 1 245 ? 14.062 52.094 36.870 1.00 16.96 247 SER A CA 1
ATOM 1865 C C . SER A 1 245 ? 14.091 53.452 37.567 1.00 16.41 247 SER A C 1
ATOM 1866 O O . SER A 1 245 ? 13.711 54.467 36.978 1.00 17.05 247 SER A O 1
ATOM 1869 N N . ALA A 1 246 ? 14.553 53.470 38.815 1.00 14.48 248 ALA A N 1
ATOM 1870 C CA . ALA A 1 246 ? 14.615 54.707 39.589 1.00 15.11 248 ALA A CA 1
ATOM 1871 C C . ALA A 1 246 ? 15.867 54.822 40.462 1.00 14.42 248 ALA A C 1
ATOM 1872 O O . ALA A 1 246 ? 16.468 53.818 40.846 1.00 13.84 248 ALA A O 1
ATOM 1874 N N . SER A 1 247 ? 16.241 56.059 40.777 1.00 13.98 249 SER A N 1
ATOM 1875 C CA . SER A 1 247 ? 17.410 56.342 41.604 1.00 14.74 249 SER A CA 1
ATOM 1876 C C . SER A 1 247 ? 17.337 55.605 42.937 1.00 14.55 249 SER A C 1
ATOM 1877 O O . SER A 1 247 ? 16.396 55.792 43.708 1.00 15.58 249 SER A O 1
ATOM 1880 N N . THR A 1 248 ? 18.348 54.785 43.209 1.00 13.65 250 THR A N 1
ATOM 1881 C CA . THR A 1 248 ? 18.397 53.993 44.433 1.00 12.86 250 THR A CA 1
ATOM 1882 C C . THR A 1 248 ? 19.833 53.810 44.918 1.00 12.49 250 THR A C 1
ATOM 1883 O O . THR A 1 248 ? 20.737 53.597 44.113 1.00 11.93 250 THR A O 1
ATOM 1887 N N . SER A 1 249 ? 20.047 53.900 46.228 1.00 12.95 251 SER A N 1
ATOM 1888 C CA . SER A 1 249 ? 21.377 53.678 46.779 1.00 12.99 251 SER A CA 1
ATOM 1889 C C . SER A 1 249 ? 21.536 52.164 46.756 1.00 12.92 251 SER A C 1
ATOM 1890 O O . SER A 1 249 ? 20.797 51.446 47.432 1.00 13.40 251 SER A O 1
ATOM 1893 N N . VAL A 1 250 ? 22.493 51.681 45.971 1.00 10.98 252 VAL A N 1
ATOM 1894 C CA . VAL A 1 250 ? 22.705 50.249 45.838 1.00 11.29 252 VAL A CA 1
ATOM 1895 C C . VAL A 1 250 ? 24.082 49.751 46.244 1.00 11.44 252 VAL A C 1
ATOM 1896 O O . VAL A 1 250 ? 25.104 50.292 45.823 1.00 11.64 252 VAL A O 1
ATOM 1900 N N . GLU A 1 251 ? 24.090 48.713 47.076 1.00 12.12 253 GLU A N 1
ATOM 1901 C CA . GLU A 1 251 ? 25.321 48.068 47.504 1.00 13.07 253 GLU A CA 1
ATOM 1902 C C . GLU A 1 251 ? 25.469 46.959 46.465 1.00 12.36 253 GLU A C 1
ATOM 1903 O O . GLU A 1 251 ? 24.828 45.912 46.563 1.00 12.73 253 GLU A O 1
ATOM 1909 N N . LEU A 1 252 ? 26.303 47.212 45.463 1.00 11.22 254 LEU A N 1
ATOM 1910 C CA . LEU A 1 252 ? 26.512 46.283 44.360 1.00 11.31 254 LEU A CA 1
ATOM 1911 C C . LEU A 1 252 ? 27.742 45.389 44.479 1.00 11.04 254 LEU A C 1
ATOM 1912 O O . LEU A 1 252 ? 28.835 45.855 44.800 1.00 11.72 254 LEU A O 1
ATOM 1917 N N . ALA A 1 253 ? 27.540 44.100 44.216 1.00 10.14 255 ALA A N 1
ATOM 1918 C CA . ALA A 1 253 ? 28.609 43.105 44.226 1.00 10.30 255 ALA A CA 1
ATOM 1919 C C . ALA A 1 253 ? 28.510 42.454 42.848 1.00 10.64 255 ALA A C 1
ATOM 1920 O O . ALA A 1 253 ? 27.538 41.756 42.556 1.00 10.44 255 ALA A O 1
ATOM 1922 N N . LEU A 1 254 ? 29.513 42.695 42.009 1.00 9.73 256 LEU A N 1
ATOM 1923 C CA . LEU A 1 254 ? 29.527 42.191 40.638 1.00 10.81 256 LEU A CA 1
ATOM 1924 C C . LEU A 1 254 ? 30.833 41.483 40.297 1.00 10.58 256 LEU A C 1
ATOM 1925 O O . LEU A 1 254 ? 31.914 42.051 40.434 1.00 10.58 256 LEU A O 1
ATOM 1930 N N . PRO A 1 255 ? 30.750 40.232 39.823 1.00 11.87 257 PRO A N 1
ATOM 1931 C CA . PRO A 1 255 ? 31.983 39.515 39.488 1.00 11.34 257 PRO A CA 1
ATOM 1932 C C . PRO A 1 255 ? 32.741 40.127 38.315 1.00 11.86 257 PRO A C 1
ATOM 1933 O O . PRO A 1 255 ? 32.134 40.682 37.393 1.00 11.74 257 PRO A O 1
ATOM 1937 N N . ARG A 1 256 ? 34.069 40.047 38.369 1.00 11.56 258 ARG A N 1
ATOM 1938 C CA . ARG A 1 256 ? 34.900 40.502 37.261 1.00 12.24 258 ARG A CA 1
ATOM 1939 C C . ARG A 1 256 ? 34.802 39.299 36.339 1.00 13.20 258 ARG A C 1
ATOM 1940 O O . ARG A 1 256 ? 34.886 38.164 36.805 1.00 15.63 258 ARG A O 1
ATOM 1948 N N . PHE A 1 257 ? 34.619 39.517 35.045 1.00 10.74 259 PHE A N 1
ATOM 1949 C CA . PHE A 1 257 ? 34.534 38.373 34.152 1.00 10.97 259 PHE A CA 1
ATOM 1950 C C . PHE A 1 257 ? 34.858 38.705 32.711 1.00 9.53 259 PHE A C 1
ATOM 1951 O O . PHE A 1 257 ? 34.855 39.863 32.307 1.00 10.61 259 PHE A O 1
ATOM 1959 N N . GLU A 1 258 ? 35.155 37.662 31.947 1.00 10.17 260 GLU A N 1
ATOM 1960 C CA . GLU A 1 258 ? 35.439 37.797 30.527 1.00 9.90 260 GLU A CA 1
ATOM 1961 C C . GLU A 1 258 ? 34.973 36.510 29.869 1.00 10.51 260 GLU A C 1
ATOM 1962 O O . GLU A 1 258 ? 35.256 35.413 30.354 1.00 11.01 260 GLU A O 1
ATOM 1968 N N . LEU A 1 259 ? 34.233 36.652 28.777 1.00 10.64 261 LEU A N 1
ATOM 1969 C CA . LEU A 1 259 ? 33.711 35.502 28.058 1.00 11.81 261 LEU A CA 1
ATOM 1970 C C . LEU A 1 259 ? 33.803 35.725 26.558 1.00 11.42 261 LEU A C 1
ATOM 1971 O O . LEU A 1 259 ? 33.536 36.821 26.070 1.00 11.42 261 LEU A O 1
ATOM 1976 N N . THR A 1 260 ? 34.201 34.680 25.842 1.00 10.86 262 THR A N 1
ATOM 1977 C CA . THR A 1 260 ? 34.302 34.719 24.389 1.00 10.33 262 THR A CA 1
ATOM 1978 C C . THR A 1 260 ? 33.564 33.499 23.862 1.00 10.53 262 THR A C 1
ATOM 1979 O O . THR A 1 260 ? 33.712 32.399 24.397 1.00 12.34 262 THR A O 1
ATOM 1983 N N . GLN A 1 261 ? 32.760 33.691 22.823 1.00 9.81 263 GLN A N 1
ATOM 1984 C CA . GLN A 1 261 ? 32.034 32.577 22.232 1.00 9.70 263 GLN A CA 1
ATOM 1985 C C . GLN A 1 261 ? 31.930 32.676 20.726 1.00 11.03 263 GLN A C 1
ATOM 1986 O O . GLN A 1 261 ? 31.606 33.736 20.184 1.00 10.75 263 GLN A O 1
ATOM 1992 N N . PRO A 1 262 ? 32.231 31.574 20.029 1.00 10.31 264 PRO A N 1
ATOM 1993 C CA . PRO A 1 262 ? 32.144 31.531 18.570 1.00 11.30 264 PRO A CA 1
ATOM 1994 C C . PRO A 1 262 ? 30.776 30.908 18.282 1.00 11.83 264 PRO A C 1
ATOM 1995 O O . PRO A 1 262 ? 30.301 30.072 19.059 1.00 13.34 264 PRO A O 1
ATOM 1999 N N . HIS A 1 263 ? 30.136 31.321 17.193 1.00 11.19 265 HIS A N 1
ATOM 2000 C CA . HIS A 1 263 ? 28.823 30.796 16.830 1.00 10.61 265 HIS A CA 1
ATOM 2001 C C . HIS A 1 263 ? 28.691 30.520 15.335 1.00 10.89 265 HIS A C 1
ATOM 2002 O O . HIS A 1 263 ? 29.374 31.127 14.512 1.00 10.20 265 HIS A O 1
ATOM 2009 N N . GLN A 1 264 ? 27.792 29.594 15.011 1.00 10.88 266 GLN A N 1
ATOM 2010 C CA . GLN A 1 264 ? 27.426 29.248 13.638 1.00 10.92 266 GLN A CA 1
ATOM 2011 C C . GLN A 1 264 ? 25.915 29.430 13.767 1.00 9.94 266 GLN A C 1
ATOM 2012 O O . GLN A 1 264 ? 25.231 28.609 14.379 1.00 11.37 266 GLN A O 1
ATOM 2018 N N . LEU A 1 265 ? 25.403 30.514 13.191 1.00 9.49 267 LEU A N 1
ATOM 2019 C CA . LEU A 1 265 ? 23.996 30.874 13.335 1.00 8.16 267 LEU A CA 1
ATOM 2020 C C . LEU A 1 265 ? 22.924 30.414 12.355 1.00 8.84 267 LEU A C 1
ATOM 2021 O O . LEU A 1 265 ? 21.746 30.663 12.600 1.00 10.20 267 LEU A O 1
ATOM 2026 N N . VAL A 1 266 ? 23.291 29.753 11.265 1.00 9.85 268 VAL A N 1
ATOM 2027 C CA . VAL A 1 266 ? 22.271 29.336 10.306 1.00 10.57 268 VAL A CA 1
ATOM 2028 C C . VAL A 1 266 ? 21.128 28.525 10.916 1.00 11.20 268 VAL A C 1
ATOM 2029 O O . VAL A 1 266 ? 19.957 28.825 10.682 1.00 11.68 268 VAL A O 1
ATOM 2033 N N . GLU A 1 267 ? 21.461 27.510 11.705 1.00 12.60 269 GLU A N 1
ATOM 2034 C CA . GLU A 1 267 ? 20.436 26.667 12.304 1.00 13.12 269 GLU A CA 1
ATOM 2035 C C . GLU A 1 267 ? 19.438 27.425 13.168 1.00 11.82 269 GLU A C 1
ATOM 2036 O O . GLU A 1 267 ? 18.228 27.244 13.023 1.00 12.09 269 GLU A O 1
ATOM 2042 N N . VAL A 1 268 ? 19.927 28.276 14.063 1.00 10.72 270 VAL A N 1
ATOM 2043 C CA . VAL A 1 268 ? 19.022 29.025 14.922 1.00 11.23 270 VAL A CA 1
ATOM 2044 C C . VAL A 1 268 ? 18.246 30.084 14.136 1.00 10.50 270 VAL A C 1
ATOM 2045 O O . VAL A 1 268 ? 17.079 30.339 14.426 1.00 10.87 270 VAL A O 1
ATOM 2049 N N . LEU A 1 269 ? 18.883 30.695 13.139 1.00 10.48 271 LEU A N 1
ATOM 2050 C CA . LEU A 1 269 ? 18.196 31.705 12.336 1.00 10.73 271 LEU A CA 1
ATOM 2051 C C . LEU A 1 269 ? 17.057 31.057 11.556 1.00 11.25 271 LEU A C 1
ATOM 2052 O O . LEU A 1 269 ? 16.008 31.669 11.354 1.00 11.27 271 LEU A O 1
ATOM 2057 N N . ALA A 1 270 ? 17.269 29.815 11.128 1.00 10.98 272 ALA A N 1
ATOM 2058 C CA . ALA A 1 270 ? 16.253 29.075 10.390 1.00 11.74 272 ALA A CA 1
ATOM 2059 C C . ALA A 1 270 ? 15.086 28.754 11.323 1.00 12.12 272 ALA A C 1
ATOM 2060 O O . ALA A 1 270 ? 13.922 28.869 10.939 1.00 12.17 272 ALA A O 1
ATOM 2062 N N . GLU A 1 271 ? 15.395 28.353 12.553 1.00 13.10 273 GLU A N 1
ATOM 2063 C CA . GLU A 1 271 ? 14.339 28.048 13.510 1.00 12.09 273 GLU A CA 1
ATOM 2064 C C . GLU A 1 271 ? 13.577 29.333 13.820 1.00 12.71 273 GLU A C 1
ATOM 2065 O O . GLU A 1 271 ? 12.387 29.304 14.139 1.00 13.25 273 GLU A O 1
ATOM 2071 N N . ALA A 1 272 ? 14.270 30.463 13.703 1.00 11.95 274 ALA A N 1
ATOM 2072 C CA . ALA A 1 272 ? 13.677 31.768 13.971 1.00 12.89 274 ALA A CA 1
ATOM 2073 C C . ALA A 1 272 ? 12.825 32.286 12.813 1.00 13.51 274 ALA A C 1
ATOM 2074 O O . ALA A 1 272 ? 12.140 33.300 12.953 1.00 15.67 274 ALA A O 1
ATOM 2076 N N . GLY A 1 273 ? 12.876 31.608 11.670 1.00 12.59 275 GLY A N 1
ATOM 2077 C CA . GLY A 1 273 ? 12.066 32.038 10.541 1.00 13.22 275 GLY A CA 1
ATOM 2078 C C . GLY A 1 273 ? 12.768 32.348 9.232 1.00 13.18 275 GLY A C 1
ATOM 2079 O O . GLY A 1 273 ? 12.128 32.360 8.181 1.00 14.26 275 GLY A O 1
ATOM 2080 N N . VAL A 1 274 ? 14.069 32.610 9.282 1.00 13.53 276 VAL A N 1
ATOM 2081 C CA . VAL A 1 274 ? 14.826 32.915 8.069 1.00 13.12 276 VAL A CA 1
ATOM 2082 C C . VAL A 1 274 ? 15.347 31.608 7.484 1.00 12.97 276 VAL A C 1
ATOM 2083 O O . VAL A 1 274 ? 16.273 30.997 8.022 1.00 13.47 276 VAL A O 1
ATOM 2087 N N . ARG A 1 275 ? 14.757 31.191 6.367 1.00 12.95 277 ARG A N 1
ATOM 2088 C CA . ARG A 1 275 ? 15.130 29.925 5.748 1.00 13.47 277 ARG A CA 1
ATOM 2089 C C . ARG A 1 275 ? 15.532 29.969 4.278 1.00 13.05 277 ARG A C 1
ATOM 2090 O O . ARG A 1 275 ? 16.529 29.363 3.892 1.00 14.77 277 ARG A O 1
ATOM 2098 N N . THR A 1 276 ? 14.762 30.681 3.462 1.00 12.14 278 THR A N 1
ATOM 2099 C CA . THR A 1 276 ? 15.041 30.763 2.033 1.00 12.00 278 THR A CA 1
ATOM 2100 C C . THR A 1 276 ? 16.418 31.349 1.736 1.00 10.96 278 THR A C 1
ATOM 2101 O O . THR A 1 276 ? 17.081 30.942 0.783 1.00 11.28 278 THR A O 1
ATOM 2105 N N . LEU A 1 277 ? 16.845 32.299 2.562 1.00 10.80 279 LEU A N 1
ATOM 2106 C CA . LEU A 1 277 ? 18.145 32.938 2.398 1.00 10.60 279 LEU A CA 1
ATOM 2107 C C . LEU A 1 277 ? 19.295 31.930 2.375 1.00 10.91 279 LEU A C 1
ATOM 2108 O O . LEU A 1 277 ? 20.337 32.174 1.763 1.00 11.10 279 LEU A O 1
ATOM 2113 N N . PHE A 1 278 ? 19.098 30.795 3.042 1.00 10.56 280 PHE A N 1
ATOM 2114 C CA . PHE A 1 278 ? 20.129 29.769 3.144 1.00 11.35 280 PHE A CA 1
ATOM 2115 C C . PHE A 1 278 ? 20.018 28.643 2.124 1.00 11.36 280 PHE A C 1
ATOM 2116 O O . PHE A 1 278 ? 20.636 27.591 2.284 1.00 14.28 280 PHE A O 1
ATOM 2124 N N . THR A 1 279 ? 19.237 28.869 1.072 1.00 12.41 281 THR A N 1
ATOM 2125 C CA . THR A 1 279 ? 19.059 27.869 0.023 1.00 13.36 281 THR A CA 1
ATOM 2126 C C . THR A 1 279 ? 19.275 28.505 -1.343 1.00 12.62 281 THR A C 1
ATOM 2127 O O . THR A 1 279 ? 19.270 29.729 -1.475 1.00 12.58 281 THR A O 1
ATOM 2131 N N . ALA A 1 280 ? 19.449 27.669 -2.361 1.00 13.50 282 ALA A N 1
ATOM 2132 C CA . ALA A 1 280 ? 19.662 28.161 -3.717 1.00 14.10 282 ALA A CA 1
ATOM 2133 C C . ALA A 1 280 ? 18.452 28.943 -4.229 1.00 14.03 282 ALA A C 1
ATOM 2134 O O . ALA A 1 280 ? 18.536 29.625 -5.250 1.00 16.68 282 ALA A O 1
ATOM 2136 N N . SER A 1 281 ? 17.330 28.839 -3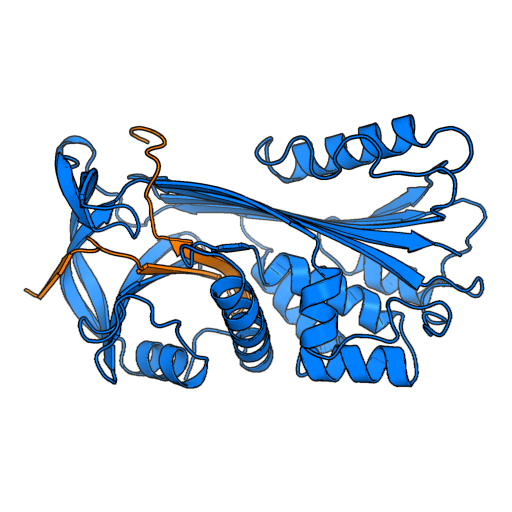.521 1.00 14.68 283 SER A N 1
ATOM 2137 C CA . SER A 1 281 ? 16.109 29.545 -3.905 1.00 14.08 283 SER A CA 1
ATOM 2138 C C . SER A 1 281 ? 16.125 30.990 -3.419 1.00 12.52 283 SER A C 1
ATOM 2139 O O . SER A 1 281 ? 15.204 31.759 -3.698 1.00 13.80 283 SER A O 1
ATOM 2142 N N . ALA A 1 282 ? 17.170 31.355 -2.685 1.00 11.90 284 ALA A N 1
ATOM 2143 C CA . ALA A 1 282 ? 17.286 32.711 -2.167 1.00 11.75 284 ALA A CA 1
ATOM 2144 C C . ALA A 1 282 ? 17.220 33.744 -3.284 1.00 11.27 284 ALA A C 1
ATOM 2145 O O . ALA A 1 282 ? 17.697 33.508 -4.396 1.00 11.62 284 ALA A O 1
ATOM 2147 N N . ASP A 1 283 ? 16.613 34.886 -2.982 1.00 10.40 285 ASP A N 1
ATOM 2148 C CA . ASP A 1 283 ? 16.524 35.971 -3.944 1.00 10.57 285 ASP A CA 1
ATOM 2149 C C . ASP A 1 283 ? 17.312 37.142 -3.386 1.00 9.70 285 ASP A C 1
ATOM 2150 O O . ASP A 1 283 ? 16.818 37.891 -2.538 1.00 11.06 285 ASP A O 1
ATOM 2155 N N . LEU A 1 284 ? 18.549 37.269 -3.849 1.00 10.31 286 LEU A N 1
ATOM 2156 C CA . LEU A 1 284 ? 19.426 38.357 -3.440 1.00 9.24 286 LEU A CA 1
ATOM 2157 C C . LEU A 1 284 ? 19.742 39.147 -4.705 1.00 8.70 286 LEU A C 1
ATOM 2158 O O . LEU A 1 284 ? 20.872 39.595 -4.914 1.00 8.50 286 LEU A O 1
ATOM 2163 N N . SER A 1 285 ? 18.728 39.312 -5.551 1.00 8.55 287 SER A N 1
ATOM 2164 C CA . SER A 1 285 ? 18.899 40.040 -6.804 1.00 8.85 287 SER A CA 1
ATOM 2165 C C . SER A 1 285 ? 19.163 41.525 -6.589 1.00 9.18 287 SER A C 1
ATOM 2166 O O . SER A 1 285 ? 19.443 42.254 -7.538 1.00 9.56 287 SER A O 1
ATOM 2169 N N . GLY A 1 286 ? 19.078 41.967 -5.338 1.00 9.41 288 GLY A N 1
ATOM 2170 C CA . GLY A 1 286 ? 19.360 43.355 -5.027 1.00 8.66 288 GLY A CA 1
ATOM 2171 C C . GLY A 1 286 ? 20.858 43.540 -4.820 1.00 9.08 288 GLY A C 1
ATOM 2172 O O . GLY A 1 286 ? 21.346 44.667 -4.734 1.00 9.56 288 GLY A O 1
ATOM 2173 N N . ILE A 1 287 ? 21.592 42.431 -4.734 1.00 9.14 289 ILE A N 1
ATOM 2174 C CA . ILE A 1 287 ? 23.040 42.481 -4.545 1.00 9.46 289 ILE A CA 1
ATOM 2175 C C . ILE A 1 287 ? 23.765 42.382 -5.883 1.00 9.27 289 ILE A C 1
ATOM 2176 O O . ILE A 1 287 ? 24.664 43.170 -6.179 1.00 10.13 289 ILE A O 1
ATOM 2181 N N . SER A 1 288 ? 23.359 41.412 -6.693 1.00 9.69 290 SER A N 1
ATOM 2182 C CA . SER A 1 288 ? 23.996 41.193 -7.982 1.00 10.10 290 SER A CA 1
ATOM 2183 C C . SER A 1 288 ? 23.085 40.418 -8.921 1.00 10.44 290 SER A C 1
ATOM 2184 O O . SER A 1 288 ? 22.171 39.723 -8.474 1.00 10.64 290 SER A O 1
ATOM 2187 N N . THR A 1 289 ? 23.342 40.551 -10.221 1.00 11.07 291 THR A N 1
ATOM 2188 C CA . THR A 1 289 ? 22.586 39.834 -11.241 1.00 12.34 291 THR A CA 1
ATOM 2189 C C . THR A 1 289 ? 23.023 38.370 -11.208 1.00 12.46 291 THR A C 1
ATOM 2190 O O . THR A 1 289 ? 22.366 37.498 -11.781 1.00 13.94 291 THR A O 1
ATOM 2194 N N . VAL A 1 290 ? 24.148 38.111 -10.543 1.00 10.67 292 VAL A N 1
ATOM 2195 C CA . VAL A 1 290 ? 24.651 36.751 -10.377 1.00 11.06 292 VAL A CA 1
ATOM 2196 C C . VAL A 1 290 ? 24.020 36.264 -9.072 1.00 11.12 292 VAL A C 1
ATOM 2197 O O . VAL A 1 290 ? 24.250 36.843 -8.013 1.00 11.81 292 VAL A O 1
ATOM 2201 N N . PRO A 1 291 ? 23.201 35.203 -9.137 1.00 11.26 293 PRO A N 1
ATOM 2202 C CA . PRO A 1 291 ? 22.519 34.637 -7.964 1.00 12.69 293 PRO A CA 1
ATOM 2203 C C . PRO A 1 291 ? 23.422 34.077 -6.867 1.00 12.10 293 PRO A C 1
ATOM 2204 O O . PRO A 1 291 ? 24.224 33.171 -7.105 1.00 14.17 293 PRO A O 1
ATOM 2208 N N . LEU A 1 292 ? 23.264 34.612 -5.660 1.00 11.99 294 LEU A N 1
ATOM 2209 C CA . LEU A 1 292 ? 24.040 34.180 -4.501 1.00 11.61 294 LEU A CA 1
ATOM 2210 C C . LEU A 1 292 ? 23.100 33.763 -3.377 1.00 10.35 294 LEU A C 1
ATOM 2211 O O . LEU A 1 292 ? 21.937 34.148 -3.359 1.00 11.91 294 LEU A O 1
ATOM 2216 N N . TYR A 1 293 ? 23.607 32.961 -2.448 1.00 10.67 295 TYR A N 1
ATOM 2217 C CA . TYR A 1 293 ? 22.824 32.580 -1.281 1.00 10.90 295 TYR A CA 1
ATOM 2218 C C . TYR A 1 293 ? 23.799 32.388 -0.128 1.00 10.66 295 TYR A C 1
ATOM 2219 O O . TYR A 1 293 ? 25.001 32.239 -0.346 1.00 11.45 295 TYR A O 1
ATOM 2228 N N . VAL A 1 294 ? 23.292 32.426 1.099 1.00 11.27 296 VAL A N 1
ATOM 2229 C CA . VAL A 1 294 ? 24.149 32.297 2.269 1.00 10.36 296 VAL A CA 1
ATOM 2230 C C . VAL A 1 294 ? 24.324 30.856 2.724 1.00 11.77 296 VAL A C 1
ATOM 2231 O O . VAL A 1 294 ? 23.352 30.163 3.027 1.00 12.87 296 VAL A O 1
ATOM 2235 N N . ASP A 1 295 ? 25.578 30.417 2.765 1.00 12.00 297 ASP A N 1
ATOM 2236 C CA . ASP A 1 295 ? 25.917 29.059 3.174 1.00 13.67 297 ASP A CA 1
ATOM 2237 C C . ASP A 1 295 ? 26.015 28.939 4.693 1.00 13.36 297 ASP A C 1
ATOM 2238 O O . ASP A 1 295 ? 25.443 28.030 5.295 1.00 13.62 297 ASP A O 1
ATOM 2243 N N . THR A 1 296 ? 26.749 29.859 5.308 1.00 11.50 298 THR A N 1
ATOM 2244 C CA . THR A 1 296 ? 26.927 29.849 6.756 1.00 12.64 298 THR A CA 1
ATOM 2245 C C . THR A 1 296 ? 27.004 31.274 7.281 1.00 10.41 298 THR A C 1
ATOM 2246 O O . THR A 1 296 ? 27.302 32.205 6.533 1.00 10.54 298 THR A O 1
ATOM 2250 N N . VAL A 1 297 ? 26.725 31.435 8.570 1.00 9.82 299 VAL A N 1
ATOM 2251 C CA . VAL A 1 297 ? 26.796 32.738 9.216 1.00 10.37 299 VAL A CA 1
ATOM 2252 C C . VAL A 1 297 ? 27.631 32.561 10.474 1.00 10.65 299 VAL A C 1
ATOM 2253 O O . VAL A 1 297 ? 27.192 31.952 11.450 1.00 11.87 299 VAL A O 1
ATOM 2257 N N . ILE A 1 298 ? 28.848 33.085 10.433 1.00 9.17 300 ILE A N 1
ATOM 2258 C CA . ILE A 1 298 ? 29.773 33.020 11.549 1.00 9.28 300 ILE A CA 1
ATOM 2259 C C . ILE A 1 298 ? 29.669 34.195 12.458 1.00 9.26 300 ILE A C 1
ATOM 2260 O O . ILE A 1 298 ? 29.513 35.342 12.021 1.00 9.36 300 ILE A O 1
ATOM 2265 N N . HIS A 1 299 ? 29.741 33.934 13.760 1.00 8.83 301 HIS A N 1
ATOM 2266 C CA . HIS A 1 299 ? 29.681 35.030 14.725 1.00 8.71 301 HIS A CA 1
ATOM 2267 C C . HIS A 1 299 ? 30.395 34.761 15.979 1.00 8.59 301 HIS A C 1
ATOM 2268 O O . HIS A 1 299 ? 30.146 33.795 16.681 1.00 10.81 301 HIS A O 1
ATOM 2275 N N . GLN A 1 300 ? 31.281 35.688 16.296 1.00 8.54 302 GLN A N 1
ATOM 2276 C CA . GLN A 1 300 ? 32.096 35.641 17.476 1.00 8.80 302 GLN A CA 1
ATOM 2277 C C . GLN A 1 300 ? 31.966 36.902 18.318 1.00 8.44 302 GLN A C 1
ATOM 2278 O O . GLN A 1 300 ? 31.999 38.012 17.785 1.00 9.66 302 GLN A O 1
ATOM 2284 N N . ALA A 1 301 ? 31.835 36.728 19.629 1.00 8.23 303 ALA A N 1
ATOM 2285 C CA . ALA A 1 301 ? 31.699 37.859 20.534 1.00 7.74 303 ALA A CA 1
ATOM 2286 C C . ALA A 1 301 ? 32.534 37.647 21.788 1.00 8.77 303 ALA A C 1
ATOM 2287 O O . ALA A 1 301 ? 32.707 36.521 22.249 1.00 9.38 303 ALA A O 1
ATOM 2289 N N . ARG A 1 302 ? 33.040 38.747 22.335 1.00 7.84 304 ARG A N 1
ATOM 2290 C CA . ARG A 1 302 ? 33.883 38.721 23.521 1.00 8.77 304 ARG A CA 1
ATOM 2291 C C . ARG A 1 302 ? 33.550 39.940 24.367 1.00 7.94 304 ARG A C 1
ATOM 2292 O O . ARG A 1 302 ? 33.412 41.041 23.841 1.00 8.73 304 ARG A O 1
ATOM 2300 N N . LEU A 1 303 ? 33.416 39.739 25.674 1.00 8.27 305 LEU A N 1
ATOM 2301 C CA . LEU A 1 303 ? 33.104 40.831 26.583 1.00 8.36 305 LEU A CA 1
ATOM 2302 C C . LEU A 1 303 ? 33.872 40.688 27.886 1.00 8.93 305 LEU A C 1
ATOM 2303 O O . LEU A 1 303 ? 33.877 39.621 28.495 1.00 8.40 305 LEU A O 1
ATOM 2308 N N . ARG A 1 304 ? 34.519 41.772 28.302 1.00 9.00 306 ARG A N 1
ATOM 2309 C CA . ARG A 1 304 ? 35.272 41.797 29.549 1.00 9.42 306 ARG A CA 1
ATOM 2310 C C . ARG A 1 304 ? 34.682 42.877 30.443 1.00 9.55 306 ARG A C 1
ATOM 2311 O O . ARG A 1 304 ? 34.470 44.008 30.005 1.00 9.19 306 ARG A O 1
ATOM 2319 N N . VAL A 1 305 ? 34.406 42.522 31.691 1.00 9.58 307 VAL A N 1
ATOM 2320 C CA . VAL A 1 305 ? 33.866 43.471 32.650 1.00 9.76 307 VAL A CA 1
ATOM 2321 C C . VAL A 1 305 ? 34.791 43.492 33.859 1.00 9.72 307 VAL A C 1
ATOM 2322 O O . VAL A 1 305 ? 35.004 42.465 34.502 1.00 10.11 307 VAL A O 1
ATOM 2326 N N . ASP A 1 306 ? 35.362 44.657 34.141 1.00 9.20 308 ASP A N 1
ATOM 2327 C CA . ASP A 1 306 ? 36.254 44.802 35.283 1.00 9.08 308 ASP A CA 1
ATOM 2328 C C . ASP A 1 306 ? 36.029 46.127 36.004 1.00 9.84 308 ASP A C 1
ATOM 2329 O O . ASP A 1 306 ? 35.061 46.838 35.730 1.00 9.75 308 ASP A O 1
ATOM 2334 N N . GLU A 1 307 ? 36.925 46.461 36.924 1.00 10.15 309 GLU A N 1
ATOM 2335 C CA . GLU A 1 307 ? 36.786 47.682 37.710 1.00 10.50 309 GLU A CA 1
ATOM 2336 C C . GLU A 1 307 ? 36.691 48.985 36.929 1.00 9.81 309 GLU A C 1
ATOM 2337 O O . GLU A 1 307 ? 36.076 49.940 37.403 1.00 10.40 309 GLU A O 1
ATOM 2343 N N . ARG A 1 308 ? 37.288 49.030 35.743 1.00 10.36 310 ARG A N 1
ATOM 2344 C CA . ARG A 1 308 ? 37.280 50.253 34.944 1.00 11.11 310 ARG A CA 1
ATOM 2345 C C . ARG A 1 308 ? 36.124 50.399 33.956 1.00 11.23 310 ARG A C 1
ATOM 2346 O O . ARG A 1 308 ? 35.769 51.520 33.578 1.00 11.79 310 ARG A O 1
ATOM 2354 N N . GLY A 1 309 ? 35.535 49.284 33.538 1.00 10.14 311 GLY A N 1
ATOM 2355 C CA . GLY A 1 309 ? 34.431 49.358 32.597 1.00 10.36 311 GLY A CA 1
ATOM 2356 C C . GLY A 1 309 ? 34.103 48.035 31.937 1.00 10.23 311 GLY A C 1
ATOM 2357 O O . GLY A 1 309 ? 34.362 46.968 32.494 1.00 10.77 311 GLY A O 1
ATOM 2358 N N . ALA A 1 310 ? 33.520 48.111 30.746 1.00 11.09 312 ALA A N 1
ATOM 2359 C CA . ALA A 1 310 ? 33.150 46.926 29.986 1.00 10.85 312 ALA A CA 1
ATOM 2360 C C . ALA A 1 310 ? 33.671 47.093 28.568 1.00 11.70 312 ALA A C 1
ATOM 2361 O O . ALA A 1 310 ? 33.300 48.036 27.874 1.00 13.03 312 ALA A O 1
ATOM 2363 N N . GLU A 1 311 ? 34.545 46.190 28.144 1.00 9.98 313 GLU A N 1
ATOM 2364 C CA . GLU A 1 311 ? 35.087 46.269 26.797 1.00 9.63 313 GLU A CA 1
ATOM 2365 C C . GLU A 1 311 ? 34.716 45.018 26.022 1.00 9.61 313 GLU A C 1
ATOM 2366 O O . GLU A 1 311 ? 34.955 43.897 26.476 1.00 9.29 313 GLU A O 1
ATOM 2372 N N . GLY A 1 312 ? 34.115 45.213 24.854 1.00 8.37 314 GLY A N 1
ATOM 2373 C CA . GLY A 1 312 ? 33.713 44.079 24.051 1.00 9.04 314 GLY A CA 1
ATOM 2374 C C . GLY A 1 312 ? 34.012 44.233 22.576 1.00 8.49 314 GLY A C 1
ATOM 2375 O O . GLY A 1 312 ? 34.250 45.333 22.073 1.00 8.86 314 GLY A O 1
ATOM 2376 N N . ALA A 1 313 ? 34.009 43.104 21.884 1.00 8.24 315 ALA A N 1
ATOM 2377 C CA . ALA A 1 313 ? 34.246 43.079 20.456 1.00 7.25 315 ALA A CA 1
ATOM 2378 C C . ALA A 1 313 ? 33.412 41.951 19.879 1.00 7.99 315 ALA A C 1
ATOM 2379 O O . ALA A 1 313 ? 33.168 40.942 20.541 1.00 8.37 315 ALA A O 1
ATOM 2381 N N . ALA A 1 314 ? 32.959 42.135 18.649 1.00 7.69 316 ALA A N 1
ATOM 2382 C CA . ALA A 1 314 ? 32.162 41.122 17.987 1.00 7.32 316 ALA A CA 1
ATOM 2383 C C . ALA A 1 314 ? 32.318 41.274 16.490 1.00 8.15 316 ALA A C 1
ATOM 2384 O O . ALA A 1 314 ? 32.683 42.341 15.995 1.00 8.77 316 ALA A O 1
ATOM 2386 N N . ALA A 1 315 ? 32.058 40.194 15.770 1.00 7.50 317 ALA A N 1
ATOM 2387 C CA . ALA A 1 315 ? 32.144 40.222 14.321 1.00 8.09 317 ALA A CA 1
ATOM 2388 C C . ALA A 1 315 ? 31.218 39.165 13.758 1.00 8.06 317 ALA A C 1
ATOM 2389 O O . ALA A 1 315 ? 31.008 38.116 14.369 1.00 7.95 317 ALA A O 1
ATOM 2391 N N . THR A 1 316 ? 30.664 39.457 12.589 1.00 8.12 318 THR A N 1
ATOM 2392 C CA . THR A 1 316 ? 29.741 38.561 11.914 1.00 6.98 318 THR A CA 1
ATOM 2393 C C . THR A 1 316 ? 30.176 38.424 10.468 1.00 7.93 318 THR A C 1
ATOM 2394 O O . THR A 1 316 ? 30.567 39.406 9.844 1.00 8.08 318 THR A O 1
ATOM 2398 N N . ALA A 1 317 ? 30.115 37.204 9.945 1.00 7.87 319 ALA A N 1
ATOM 2399 C CA . ALA A 1 317 ? 30.485 36.950 8.560 1.00 8.42 319 ALA A CA 1
ATOM 2400 C C . ALA A 1 317 ? 29.437 36.075 7.891 1.00 9.48 319 ALA A C 1
ATOM 2401 O O . ALA A 1 317 ? 29.161 34.967 8.346 1.00 10.08 319 ALA A O 1
ATOM 2403 N N . ALA A 1 318 ? 28.833 36.587 6.826 1.00 9.46 320 ALA A N 1
ATOM 2404 C CA . ALA A 1 318 ? 27.849 35.822 6.076 1.00 10.12 320 ALA A CA 1
ATOM 2405 C C . ALA A 1 318 ? 28.606 35.327 4.848 1.00 11.43 320 ALA A C 1
ATOM 2406 O O . ALA A 1 318 ? 29.049 36.125 4.018 1.00 10.43 320 ALA A O 1
ATOM 2408 N N . MET A 1 319 ? 28.772 34.011 4.752 1.00 14.40 321 MET A N 1
ATOM 2409 C CA . MET A 1 319 ? 29.509 33.395 3.651 1.00 13.73 321 MET A CA 1
ATOM 2410 C C . MET A 1 319 ? 28.553 33.032 2.515 1.00 14.69 321 MET A C 1
ATOM 2411 O O . MET A 1 319 ? 27.596 32.291 2.726 1.00 16.62 321 MET A O 1
ATOM 2416 N N . MET A 1 320 ? 28.811 33.548 1.313 1.00 11.81 322 MET A N 1
ATOM 2417 C CA . MET A 1 320 ? 27.935 33.289 0.184 1.00 13.63 322 MET A CA 1
ATOM 2418 C C . MET A 1 320 ? 28.524 32.473 -0.954 1.00 13.83 322 MET A C 1
ATOM 2419 O O . MET A 1 320 ? 29.686 32.631 -1.338 1.00 14.09 322 MET A O 1
ATOM 2424 N N . LEU A 1 321 ? 27.673 31.602 -1.495 1.00 15.95 323 LEU A N 1
ATOM 2425 C CA . LEU A 1 321 ? 27.999 30.705 -2.604 1.00 16.59 323 LEU A CA 1
ATOM 2426 C C . LEU A 1 321 ? 27.119 31.017 -3.811 1.00 17.80 323 LEU A C 1
ATOM 2427 O O . LEU A 1 321 ? 26.136 31.750 -3.700 1.00 16.26 323 LEU A O 1
ATOM 2432 N N . LEU A 1 322 ? 27.469 30.441 -4.957 1.00 19.99 324 LEU A N 1
ATOM 2433 C CA . LEU A 1 322 ? 26.700 30.623 -6.185 1.00 22.74 324 LEU A CA 1
ATOM 2434 C C . LEU A 1 322 ? 25.698 29.483 -6.342 1.00 24.31 324 LEU A C 1
ATOM 2435 O O . LEU A 1 322 ? 25.684 28.542 -5.545 1.00 26.17 324 LEU A O 1
ATOM 2440 N N . THR B 2 8 ? 20.928 51.591 49.964 1.00 32.06 333 THR B N 1
ATOM 2441 C CA . THR B 2 8 ? 20.203 50.868 50.996 1.00 30.74 333 THR B CA 1
ATOM 2442 C C . THR B 2 8 ? 19.853 49.459 50.523 1.00 28.95 333 THR B C 1
ATOM 2443 O O . THR B 2 8 ? 19.650 48.556 51.332 1.00 29.51 333 THR B O 1
ATOM 2447 N N . ILE B 2 9 ? 19.795 49.279 49.207 1.00 25.41 334 ILE B N 1
ATOM 2448 C CA . ILE B 2 9 ? 19.457 47.988 48.620 1.00 23.05 334 ILE B CA 1
ATOM 2449 C C . ILE B 2 9 ? 20.690 47.171 48.242 1.00 21.15 334 ILE B C 1
ATOM 2450 O O . ILE B 2 9 ? 21.630 47.689 47.641 1.00 20.46 334 ILE B O 1
ATOM 2455 N N . ARG B 2 10 ? 20.677 45.888 48.592 1.00 18.39 335 ARG B N 1
ATOM 2456 C CA . ARG B 2 10 ? 21.789 45.004 48.273 1.00 17.96 335 ARG B CA 1
ATOM 2457 C C . ARG B 2 10 ? 21.492 44.273 46.968 1.00 15.68 335 ARG B C 1
ATOM 2458 O O . ARG B 2 10 ? 20.438 43.660 46.813 1.00 14.92 335 ARG B O 1
ATOM 2466 N N . PHE B 2 11 ? 22.429 44.352 46.030 1.00 12.81 336 PHE B N 1
ATOM 2467 C CA . PHE B 2 11 ? 22.281 43.702 44.735 1.00 12.48 336 PHE B CA 1
ATOM 2468 C C . PHE B 2 11 ? 23.527 42.846 44.534 1.00 12.44 336 PHE B C 1
ATOM 2469 O O . PHE B 2 11 ? 24.543 43.307 44.014 1.00 11.32 336 PHE B O 1
ATOM 2477 N N . SER B 2 12 ? 23.439 41.595 44.978 1.00 11.53 337 SER B N 1
ATOM 2478 C CA . SER B 2 12 ? 24.547 40.656 44.880 1.00 11.41 337 SER B CA 1
ATOM 2479 C C . SER B 2 12 ? 24.374 39.761 43.658 1.00 11.23 337 SER B C 1
ATOM 2480 O O . SER B 2 12 ? 23.509 38.888 43.630 1.00 11.04 337 SER B O 1
ATOM 2483 N N . VAL B 2 13 ? 25.202 39.989 42.647 1.00 11.40 338 VAL B N 1
ATOM 2484 C CA . VAL B 2 13 ? 25.140 39.211 41.415 1.00 10.48 338 VAL B CA 1
ATOM 2485 C C . VAL B 2 13 ? 25.966 37.947 41.641 1.00 10.93 338 VAL B C 1
ATOM 2486 O O . VAL B 2 13 ? 27.055 37.783 41.089 1.00 10.88 338 VAL B O 1
ATOM 2490 N N . ASP B 2 14 ? 25.417 37.058 42.466 1.00 11.71 339 ASP B N 1
ATOM 2491 C CA . ASP B 2 14 ? 26.085 35.821 42.856 1.00 10.95 339 ASP B CA 1
ATOM 2492 C C . ASP B 2 14 ? 25.552 34.526 42.249 1.00 11.46 339 ASP B C 1
ATOM 2493 O O . ASP B 2 14 ? 25.790 33.440 42.786 1.00 12.07 339 ASP B O 1
ATOM 2498 N N . ARG B 2 15 ? 24.825 34.644 41.144 1.00 10.46 340 ARG B N 1
ATOM 2499 C CA . ARG B 2 15 ? 24.278 33.494 40.433 1.00 10.77 340 ARG B CA 1
ATOM 2500 C C . ARG B 2 15 ? 24.050 33.943 38.990 1.00 10.61 340 ARG B C 1
ATOM 2501 O O . ARG B 2 15 ? 24.169 35.133 38.696 1.00 8.91 340 ARG B O 1
ATOM 2509 N N . PRO B 2 16 ? 23.734 33.012 38.071 1.00 10.41 341 PRO B N 1
ATOM 2510 C CA . PRO B 2 16 ? 23.521 33.400 36.671 1.00 10.22 341 PRO B CA 1
ATOM 2511 C C . PRO B 2 16 ? 22.746 34.697 36.477 1.00 9.79 341 PRO B C 1
ATOM 2512 O O . PRO B 2 16 ? 21.674 34.891 37.047 1.00 9.71 341 PRO B O 1
ATOM 2516 N N . PHE B 2 17 ? 23.305 35.582 35.658 1.00 9.82 342 PHE B N 1
ATOM 2517 C CA . PHE B 2 17 ? 22.696 36.879 35.401 1.00 8.97 342 PHE B CA 1
ATOM 2518 C C . PHE B 2 17 ? 22.730 37.241 33.926 1.00 9.30 342 PHE B C 1
ATOM 2519 O O . PHE B 2 17 ? 23.308 36.524 33.112 1.00 10.43 342 PHE B O 1
ATOM 2527 N N . HIS B 2 18 ? 22.103 38.361 33.588 1.00 9.33 343 HIS B N 1
ATOM 2528 C CA . HIS B 2 18 ? 22.083 38.820 32.209 1.00 9.27 343 HIS B CA 1
ATOM 2529 C C . HIS B 2 18 ? 22.653 40.228 32.155 1.00 9.13 343 HIS B C 1
ATOM 2530 O O . HIS B 2 18 ? 22.501 41.012 33.094 1.00 9.52 343 HIS B O 1
ATOM 2537 N N . ILE B 2 19 ? 23.324 40.541 31.057 1.00 8.01 344 ILE B N 1
ATOM 2538 C CA . ILE B 2 19 ? 23.937 41.844 30.909 1.00 8.66 344 ILE B CA 1
ATOM 2539 C C . ILE B 2 19 ? 23.616 42.425 29.539 1.00 7.95 344 ILE B C 1
ATOM 2540 O O . ILE B 2 19 ? 23.642 41.722 28.528 1.00 8.28 344 ILE B O 1
ATOM 2545 N N . VAL B 2 20 ? 23.293 43.714 29.524 1.00 8.19 345 VAL B N 1
ATOM 2546 C CA . VAL B 2 20 ? 22.941 44.409 28.296 1.00 8.93 345 VAL B CA 1
ATOM 2547 C C . VAL B 2 20 ? 23.806 45.654 28.137 1.00 8.41 345 VAL B C 1
ATOM 2548 O O . VAL B 2 20 ? 23.673 46.599 28.909 1.00 9.40 345 VAL B O 1
ATOM 2552 N N . VAL B 2 21 ? 24.704 45.645 27.155 1.00 7.86 346 VAL B N 1
ATOM 2553 C CA . VAL B 2 21 ? 25.549 46.810 26.898 1.00 8.73 346 VAL B CA 1
ATOM 2554 C C . VAL B 2 21 ? 24.839 47.535 25.764 1.00 7.19 346 VAL B C 1
ATOM 2555 O O . VAL B 2 21 ? 24.697 46.995 24.667 1.00 8.12 346 VAL B O 1
ATOM 2559 N N . ARG B 2 22 ? 24.390 48.757 26.029 1.00 7.69 347 ARG B N 1
ATOM 2560 C CA . ARG B 2 22 ? 23.631 49.499 25.039 1.00 6.42 347 ARG B CA 1
ATOM 2561 C C . ARG B 2 22 ? 24.032 50.951 24.839 1.00 8.39 347 ARG B C 1
ATOM 2562 O O . ARG B 2 22 ? 24.638 51.576 25.709 1.00 9.08 347 ARG B O 1
ATOM 2570 N N . ARG B 2 23 ? 23.677 51.475 23.670 1.00 7.55 348 ARG B N 1
ATOM 2571 C CA . ARG B 2 23 ? 23.945 52.864 23.328 1.00 7.36 348 ARG B CA 1
ATOM 2572 C C . ARG B 2 23 ? 22.985 53.319 22.242 1.00 8.27 348 ARG B C 1
ATOM 2573 O O . ARG B 2 23 ? 22.824 52.644 21.223 1.00 8.43 348 ARG B O 1
ATOM 2581 N N . ARG B 2 24 ? 22.332 54.452 22.481 1.00 7.54 349 ARG B N 1
ATOM 2582 C CA . ARG B 2 24 ? 21.417 55.032 21.506 1.00 8.28 349 ARG B CA 1
ATOM 2583 C C . ARG B 2 24 ? 20.386 54.083 20.897 1.00 10.22 349 ARG B C 1
ATOM 2584 O O . ARG B 2 24 ? 20.139 54.116 19.686 1.00 11.61 349 ARG B O 1
ATOM 2592 N N . GLY B 2 25 ? 19.794 53.234 21.731 1.00 9.19 350 GLY B N 1
ATOM 2593 C CA . GLY B 2 25 ? 18.766 52.324 21.254 1.00 10.39 350 GLY B CA 1
ATOM 2594 C C . GLY B 2 25 ? 19.196 50.972 20.722 1.00 10.38 350 GLY B C 1
ATOM 2595 O O . GLY B 2 25 ? 18.346 50.144 20.392 1.00 10.32 350 GLY B O 1
ATOM 2596 N N . ALA B 2 26 ? 20.501 50.738 20.635 1.00 9.08 351 ALA B N 1
ATOM 2597 C CA . ALA B 2 26 ? 20.999 49.466 20.128 1.00 9.04 351 ALA B CA 1
ATOM 2598 C C . ALA B 2 26 ? 21.666 48.635 21.216 1.00 8.91 351 ALA B C 1
ATOM 2599 O O . ALA B 2 26 ? 22.277 49.174 22.139 1.00 8.37 351 ALA B O 1
ATOM 2601 N N . ILE B 2 27 ? 21.531 47.316 21.110 1.00 8.52 352 ILE B N 1
ATOM 2602 C CA . ILE B 2 27 ? 22.165 46.415 22.061 1.00 8.03 352 ILE B CA 1
ATOM 2603 C C . ILE B 2 27 ? 23.493 45.992 21.438 1.00 8.74 352 ILE B C 1
ATOM 2604 O O . ILE B 2 27 ? 23.523 45.203 20.496 1.00 8.94 352 ILE B O 1
ATOM 2609 N N . LEU B 2 28 ? 24.588 46.537 21.955 1.00 7.90 353 LEU B N 1
ATOM 2610 C CA . LEU B 2 28 ? 25.913 46.221 21.437 1.00 7.77 353 LEU B CA 1
ATOM 2611 C C . LEU B 2 28 ? 26.347 44.818 21.851 1.00 7.98 353 LEU B C 1
ATOM 2612 O O . LEU B 2 28 ? 26.942 44.091 21.063 1.00 8.10 353 LEU B O 1
ATOM 2617 N N . PHE B 2 29 ? 26.052 44.453 23.096 1.00 7.93 354 PHE B N 1
ATOM 2618 C CA . PHE B 2 29 ? 26.388 43.132 23.616 1.00 8.32 354 PHE B CA 1
ATOM 2619 C C . PHE B 2 29 ? 25.269 42.645 24.513 1.00 7.93 354 PHE B C 1
ATOM 2620 O O . PHE B 2 29 ? 24.744 43.398 25.337 1.00 8.82 354 PHE B O 1
ATOM 2628 N N . LEU B 2 30 ? 24.897 41.382 24.337 1.00 6.97 355 LEU B N 1
ATOM 2629 C CA . LEU B 2 30 ? 23.838 40.778 25.126 1.00 8.66 355 LEU B CA 1
ATOM 2630 C C . LEU B 2 30 ? 24.379 39.463 25.645 1.00 8.37 355 LEU B C 1
ATOM 2631 O O . LEU B 2 30 ? 24.782 38.593 24.869 1.00 7.89 355 LEU B O 1
ATOM 2636 N N . GLY B 2 31 ? 24.411 39.319 26.961 1.00 7.90 356 GLY B N 1
ATOM 2637 C CA . GLY B 2 31 ? 24.925 38.088 27.506 1.00 9.17 356 GLY B CA 1
ATOM 2638 C C . GLY B 2 31 ? 24.165 37.542 28.686 1.00 9.15 356 GLY B C 1
ATOM 2639 O O . GLY B 2 31 ? 23.445 38.255 29.390 1.00 9.11 356 GLY B O 1
ATOM 2640 N N . SER B 2 32 ? 24.312 36.235 28.860 1.00 8.84 357 SER B N 1
ATOM 2641 C CA . SER B 2 32 ? 23.741 35.501 29.974 1.00 9.57 357 SER B CA 1
ATOM 2642 C C . SER B 2 32 ? 25.004 34.837 30.506 1.00 9.38 357 SER B C 1
ATOM 2643 O O . SER B 2 32 ? 25.608 34.000 29.830 1.00 9.95 357 SER B O 1
ATOM 2646 N N . ILE B 2 33 ? 25.415 35.242 31.702 1.00 9.34 358 ILE B N 1
ATOM 2647 C CA . ILE B 2 33 ? 26.643 34.749 32.311 1.00 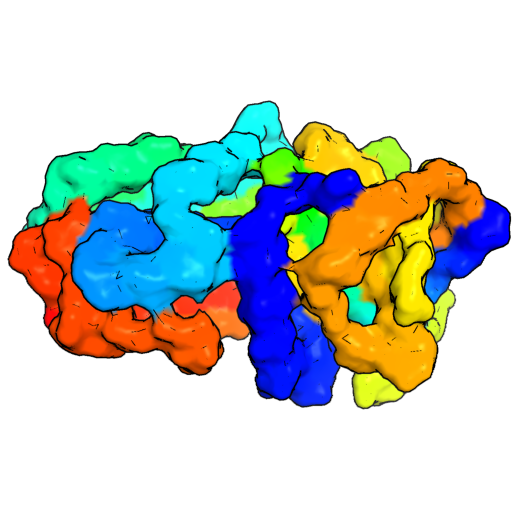9.89 358 ILE B CA 1
ATOM 2648 C C . ILE B 2 33 ? 26.354 33.748 33.420 1.00 10.07 358 ILE B C 1
ATOM 2649 O O . ILE B 2 33 ? 25.601 34.044 34.350 1.00 10.67 358 ILE B O 1
ATOM 2654 N N . ALA B 2 34 ? 26.959 32.566 33.326 1.00 10.92 359 ALA B N 1
ATOM 2655 C CA . ALA B 2 34 ? 26.721 31.519 34.315 1.00 11.65 359 ALA B CA 1
ATOM 2656 C C . ALA B 2 34 ? 27.947 31.030 35.080 1.00 12.27 359 ALA B C 1
ATOM 2657 O O . ALA B 2 34 ? 27.816 30.531 36.195 1.00 12.37 359 ALA B O 1
ATOM 2659 N N . ASP B 2 35 ? 29.129 31.162 34.488 1.00 12.64 360 ASP B N 1
ATOM 2660 C CA . ASP B 2 35 ? 30.358 30.705 35.136 1.00 14.50 360 ASP B CA 1
ATOM 2661 C C . ASP B 2 35 ? 31.456 31.735 34.874 1.00 14.11 360 ASP B C 1
ATOM 2662 O O . ASP B 2 35 ? 32.245 31.590 33.945 1.00 14.84 360 ASP B O 1
ATOM 2667 N N . PRO B 2 36 ? 31.525 32.785 35.708 1.00 14.09 361 PRO B N 1
ATOM 2668 C CA . PRO B 2 36 ? 32.505 33.876 35.601 1.00 13.88 361 PRO B CA 1
ATOM 2669 C C . PRO B 2 36 ? 33.980 33.483 35.544 1.00 14.29 361 PRO B C 1
ATOM 2670 O O . PRO B 2 36 ? 34.510 32.880 36.482 1.00 13.22 361 PRO B O 1
ATOM 2674 N N . HIS B 2 37 ? 34.636 33.830 34.439 1.00 13.20 362 HIS B N 1
ATOM 2675 C CA . HIS B 2 37 ? 36.063 33.567 34.272 1.00 14.13 362 HIS B CA 1
ATOM 2676 C C . HIS B 2 37 ? 36.757 34.905 34.515 1.00 13.53 362 HIS B C 1
ATOM 2677 O O . HIS B 2 37 ? 36.482 35.893 33.831 1.00 14.32 362 HIS B O 1
ATOM 2684 N N . ASP B 2 38 ? 37.659 34.933 35.489 1.00 13.35 363 ASP B N 1
ATOM 2685 C CA . ASP B 2 38 ? 38.351 36.161 35.862 1.00 13.22 363 ASP B CA 1
ATOM 2686 C C . ASP B 2 38 ? 39.470 36.628 34.935 1.00 13.07 363 ASP B C 1
ATOM 2687 O O . ASP B 2 38 ? 40.453 35.918 34.719 1.00 12.51 363 ASP B O 1
ATOM 2692 N N . PRO B 2 39 ? 39.325 37.837 34.364 1.00 12.18 364 PRO B N 1
ATOM 2693 C CA . PRO B 2 39 ? 40.340 38.391 33.465 1.00 12.95 364 PRO B CA 1
ATOM 2694 C C . PRO B 2 39 ? 41.475 39.033 34.262 1.00 13.96 364 PRO B C 1
ATOM 2695 O O . PRO B 2 39 ? 42.520 39.375 33.709 1.00 15.91 364 PRO B O 1
ATOM 2699 N N . GLY B 2 40 ? 41.258 39.185 35.565 1.00 14.02 365 GLY B N 1
ATOM 2700 C CA . GLY B 2 40 ? 42.257 39.803 36.420 1.00 14.72 365 GLY B CA 1
ATOM 2701 C C . GLY B 2 40 ? 41.907 41.260 36.663 1.00 14.67 365 GLY B C 1
ATOM 2702 O O . GLY B 2 40 ? 41.034 41.804 35.984 1.00 14.50 365 GLY B O 1
ATOM 2703 N N . PRO B 2 41 ? 42.563 41.928 37.622 1.00 15.24 366 PRO B N 1
ATOM 2704 C CA . PRO B 2 41 ? 42.259 43.335 37.896 1.00 15.30 366 PRO B CA 1
ATOM 2705 C C . PRO B 2 41 ? 42.465 44.228 36.678 1.00 15.22 366 PRO B C 1
ATOM 2706 O O . PRO B 2 41 ? 43.335 43.968 35.848 1.00 14.96 366 PRO B O 1
ATOM 2710 N N . ALA B 2 42 ? 41.655 45.275 36.572 1.00 15.30 367 ALA B N 1
ATOM 2711 C CA . ALA B 2 42 ? 41.762 46.199 35.449 1.00 16.85 367 ALA B CA 1
ATOM 2712 C C . ALA B 2 42 ? 43.141 46.843 35.436 1.00 18.86 367 ALA B C 1
ATOM 2713 O O . ALA B 2 42 ? 43.686 47.067 36.537 1.00 19.94 367 ALA B O 1
#

Solvent-accessible surface area: 13880 Å² total; per-residue (Å²): 78,31,112,7,73,103,27,2,4,95,3,0,7,44,2,0,98,67,18,7,131,86,53,135,28,29,17,2,0,2,0,0,0,0,0,0,1,2,2,0,0,1,1,31,0,0,68,66,76,1,95,74,34,0,31,111,12,1,47,21,79,14,68,52,1,6,53,13,2,19,131,0,4,46,121,16,117,6,7,28,7,39,0,1,2,3,11,10,92,92,5,77,37,98,68,62,3,120,50,25,0,104,100,20,24,100,30,37,44,102,105,7,67,1,152,88,76,26,94,21,9,42,64,68,0,11,62,30,2,20,117,9,0,122,22,21,1,185,91,2,0,66,153,51,26,5,54,73,76,3,32,1,0,0,1,0,1,0,23,2,53,1,87,3,50,46,67,7,102,72,143,64,26,145,94,15,52,0,142,11,73,141,27,77,78,159,13,11,8,0,35,24,93,85,82,12,49,36,4,59,7,216,48,16,66,0,0,12,1,120,4,74,54,106,4,16,0,0,0,0,4,1,22,63,138,79,40,86,20,37,6,70,7,93,20,2,29,20,0,6,153,143,31,57,98,26,41,0,82,0,13,0,0,22,0,34,29,62,31,104,31,107,6,22,115,16,0,27,109,13,26,0,139,28,0,27,61,89,89,13,44,6,52,2,3,2,113,39,105,4,46,0,62,41,3,10,0,25,0,71,0,61,0,7,5,168,6,3,29,1,0,0,0,0,0,1,2,0,22,100,132,56,168,0,38,0,47,59,25,2,8,1,3,2,24,4,71,19,2,0,0,1,2,0,5,2,2,32,10,128,55,42,19,98,47

Nearest PDB structures (foldseek):
  1mtp-assembly1_A  TM=1.003E+00  e=6.526E-73  Thermobifida fusca
  1sng-assembly1_A  TM=9.668E-01  e=8.040E-54  Thermobifida fusca
  6kga-assembly1_B  TM=9.460E-01  e=8.951E-33  Dromaius novaehollandiae
  8zcr-assembly1_A  TM=9.191E-01  e=1.283E-32  Homo sapiens
  7vlj-assembly1_A  TM=8.657E-01  e=5.413E-29  Entamoeba histolytica

InterPro domains:
  IPR000215 Serpin family [PTHR11461] (12-359)
  IPR023796 Serpin domain [PF00079] (12-359)
  IPR023796 Serpin domain [SM00093] (15-359)
  IPR036186 Serpin superfamily [SSF56574] (8-363)
  IPR042178 Serpin superfamily, domain 1 [G3DSA:3.30.497.10] (17-317)
  IPR042185 Serpin superfamily, domain 2 [G3DSA:2.30.39.10] (166-256)

Secondary structure (DSSP, 8-state):
--SS-HHHHHHHHHHHHHHHHHSTT--EEE-HHHHHHHHHHHHHT--HHHHHHHHHHHTS-HHHHHHHHHHHT-S-TTEEEEEEEEE-TTSPBPHHHHHHHHHSTT-EEEE--TTT-HHHHHHHHHHHHHHHTTTS-S-SS-TT-S-TTEEEEEEEEEEEEEEBSSPPPGGG-EEEEEEETTEEEEEEEEEEEEEEEEEEETTEEEEEEEBSTTEEEEEEE--GGGTT----HHHHHHHHHH-EEEEEEEEEE-EEEEEEEE-HHHHHHTT--GGGSTT---TTTBSS--EEEEEEEEEEEEEETTEEEEEEEEEEEEE-/-EEEE--S-EEEEEEETTEEEEEEEESSPPP----

Sequence (355 aa):
GGFLRDDHLEFALHLHRRLAEAVPDGEVIWSPYSVACALGVLAAGARATTRTELTTLLGTDPAPLLAALDRAVTDSPDLASRTVLWVSADVPVRSSFRATMHDRPDSDVRTADFRTNPEGVRATVNADIADATRGMIRELLPQGAVTPDLRAILTNALWAKARWTTPFEAHLTREGTFRTPRGPKRVPFMHRTKTMPYATARGWRMVTLHAHDELAVDVLLPPGTNAAAVPTAPLLTALHRRSASTSVELALPRFELTQPHQLVEVLAEAGVRTLFTASADLSGISTVPLYVDTVIHQARLRVDERGAEGAAATAAMMLLTIRFSVDRPFHIVVRRRGAILFLGSIADPHDPGPA

Foldseek 3Di:
DAPDDQLLQQLVLLLLVLVLVPDPFSDDDFDSLFVLLQLQLLLLLFDDPLNVLSCVSSVHHSPVVQVVSQVVADDDPQKAKEKEKEFAPVFDWDPSSVVVQVVHGNGYYHYDQLQPCQVVRQQVVLVVQCVRQVNPRNRLQDPPNRHNQFGMKIKMKMKGWWFFPQFFDPVQWDWDWDQGPVGIDTATWTKDWAWFWWFDDPQKIWTKGDTPD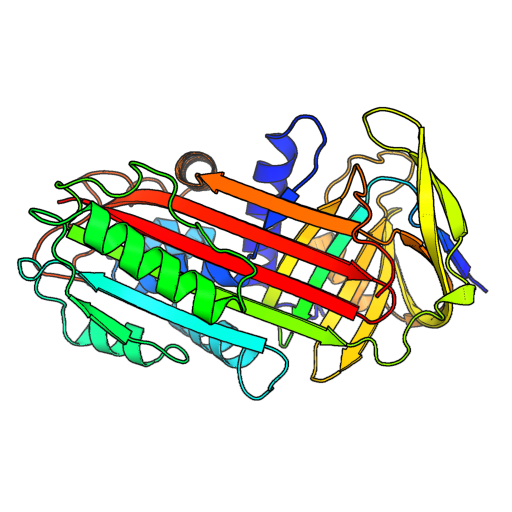PDIRIDIQHHPVCRSDRDHSVRNRVRNVRTDTDGDTDIGGWDKDKDKDWCPVSSVVSRNDCLCDQNTGSVSTGVPRKGFPIKIKMKMWTQDRGTIIMMMMIMTTMGD/DDDDDPPAWDWDFDDDPPDGPDIDTDGDDDDPDDD

B-factor: mean 16.34, std 8.87, range [5.98, 50.61]